Protein AF-A0A3P7JQD2-F1 (afdb_monomer_lite)

Foldseek 3Di:
DPPVVLVVVVVCPVPPVPPPPPPPVVVVVVVLVDFHPDLQGLLCSQQVDPDNDPDPLVVLVVCVVPDDPVVCVVCVVVNVVSVVVSVVSVVVSCVRVVVVCCVVPVDVVVVVVVVVVVVDDDDDDPCVVVVVVVVVVVVQVVLLVLQLVLLVLVVVCCVVQDQDPVRQTLDPLCRPPQQDDDDPDPGGPNSCVQFPHSVCNPDDSVPDGSNGGDCVDLCSVSSVVVVPPVPPPDDDDPVRSVVVSVVVVVCCVVPNDFDFDDDWDDDPQWTWTWGDDPDPDPDDTDIFTFPPPDRDDDDGDRPPDDDDDDDD

Structure (mmCIF, N/CA/C/O backbone):
data_AF-A0A3P7JQD2-F1
#
_entry.id   AF-A0A3P7JQD2-F1
#
loop_
_atom_site.group_PDB
_atom_site.id
_atom_site.type_symbol
_atom_site.label_atom_id
_atom_site.label_alt_id
_atom_site.label_comp_id
_atom_site.label_asym_id
_atom_site.label_entity_id
_atom_site.label_seq_id
_atom_site.pdbx_PDB_ins_code
_atom_site.Cartn_x
_atom_site.Cartn_y
_atom_site.Cartn_z
_atom_site.occupancy
_atom_site.B_iso_or_equiv
_atom_site.auth_seq_id
_atom_site.auth_comp_id
_atom_site.auth_asym_id
_atom_site.auth_atom_id
_atom_site.pdbx_PDB_model_num
ATOM 1 N N . MET A 1 1 ? -20.243 -4.225 6.732 1.00 68.94 1 MET A N 1
ATOM 2 C CA . MET A 1 1 ? -20.611 -4.213 5.299 1.00 68.94 1 MET A CA 1
ATOM 3 C C . MET A 1 1 ? -19.619 -5.088 4.561 1.00 68.94 1 MET A C 1
ATOM 5 O O . MET A 1 1 ? -18.497 -5.199 5.036 1.00 68.94 1 MET A O 1
ATOM 9 N N . ALA A 1 2 ? -20.025 -5.737 3.473 1.00 74.38 2 ALA A N 1
ATOM 10 C CA . ALA A 1 2 ? -19.077 -6.402 2.581 1.00 74.38 2 ALA A CA 1
ATOM 11 C C . ALA A 1 2 ? -18.332 -5.362 1.727 1.00 74.38 2 ALA A C 1
ATOM 13 O O . ALA A 1 2 ? -18.875 -4.287 1.476 1.00 74.38 2 ALA A O 1
ATOM 14 N N . ASP A 1 3 ? -17.136 -5.685 1.242 1.00 73.06 3 ASP A N 1
ATOM 15 C CA . ASP A 1 3 ? -16.248 -4.721 0.569 1.00 73.06 3 ASP A CA 1
ATOM 16 C C . ASP A 1 3 ? -16.901 -4.028 -0.639 1.00 73.06 3 ASP A C 1
ATOM 18 O O . ASP A 1 3 ? -16.819 -2.809 -0.784 1.00 73.06 3 ASP A O 1
ATOM 22 N N . HIS A 1 4 ? -17.656 -4.771 -1.457 1.00 75.94 4 HIS A N 1
ATOM 23 C CA . HIS A 1 4 ? -18.400 -4.197 -2.586 1.00 75.94 4 HIS A CA 1
ATOM 24 C C . HIS A 1 4 ? -19.477 -3.193 -2.141 1.00 75.94 4 HIS A C 1
ATOM 26 O O . HIS A 1 4 ? -19.742 -2.222 -2.840 1.00 75.94 4 HIS A O 1
ATOM 32 N N . GLN A 1 5 ? -20.079 -3.400 -0.966 1.00 73.75 5 GLN A N 1
ATOM 33 C CA . GLN A 1 5 ? -21.082 -2.497 -0.404 1.00 73.75 5 GLN A CA 1
ATOM 34 C C . GLN A 1 5 ? -20.444 -1.222 0.148 1.00 73.75 5 GLN A C 1
ATOM 36 O O . GLN A 1 5 ? -21.052 -0.161 0.063 1.00 73.75 5 GLN A O 1
ATOM 41 N N . VAL A 1 6 ? -19.233 -1.318 0.709 1.00 73.56 6 VAL A N 1
ATOM 42 C CA . VAL A 1 6 ? -18.461 -0.155 1.177 1.00 73.56 6 VAL A CA 1
ATOM 43 C C . VAL A 1 6 ? -18.097 0.740 -0.007 1.00 73.56 6 VAL A C 1
ATOM 45 O O . VAL A 1 6 ? -18.347 1.938 0.048 1.00 73.56 6 VAL A O 1
ATOM 48 N N . ALA A 1 7 ? -17.624 0.157 -1.114 1.00 71.44 7 ALA A N 1
ATOM 49 C CA . ALA A 1 7 ? -17.289 0.909 -2.323 1.00 71.44 7 ALA A CA 1
ATOM 50 C C . ALA A 1 7 ? -18.489 1.692 -2.890 1.00 71.44 7 ALA A C 1
ATOM 52 O O . ALA A 1 7 ? -18.349 2.856 -3.261 1.00 71.44 7 ALA A O 1
ATOM 53 N N . THR A 1 8 ? -19.685 1.092 -2.915 1.00 69.38 8 THR A N 1
ATOM 54 C CA . THR A 1 8 ? -20.919 1.794 -3.319 1.00 69.38 8 THR A CA 1
ATOM 55 C C . THR A 1 8 ? -21.296 2.902 -2.334 1.00 69.38 8 THR A C 1
ATOM 57 O O . THR A 1 8 ? -21.7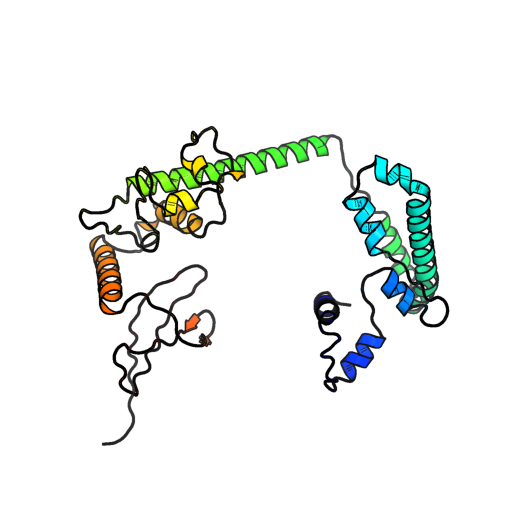38 3.968 -2.737 1.00 69.38 8 THR A O 1
ATOM 60 N N . TYR A 1 9 ? -21.103 2.667 -1.039 1.00 69.88 9 TYR A N 1
ATOM 61 C CA . TYR A 1 9 ? -21.467 3.613 0.014 1.00 69.88 9 TYR A CA 1
ATOM 62 C C . TYR A 1 9 ? -20.551 4.845 0.090 1.00 69.88 9 TYR A C 1
ATOM 64 O O . TYR A 1 9 ? -20.975 5.917 0.517 1.00 69.88 9 TYR A O 1
ATOM 72 N N . GLU A 1 10 ? -19.280 4.696 -0.285 1.00 68.75 10 GLU A N 1
ATOM 73 C CA . GLU A 1 10 ? -18.277 5.765 -0.223 1.00 68.75 10 GLU A CA 1
ATOM 74 C C . GLU A 1 10 ? -18.197 6.611 -1.504 1.00 68.75 10 GLU A C 1
ATOM 76 O O . GLU A 1 10 ? -17.776 7.765 -1.437 1.00 68.75 10 GLU A O 1
ATOM 81 N N . THR A 1 11 ? -18.618 6.078 -2.655 1.00 63.50 11 THR A N 1
ATOM 82 C CA . THR A 1 11 ? -18.564 6.777 -3.956 1.00 63.50 11 THR A CA 1
ATOM 83 C C . THR A 1 11 ? -19.691 7.793 -4.171 1.00 63.50 11 THR A C 1
ATOM 85 O O . THR A 1 11 ? -19.488 8.765 -4.891 1.00 63.50 11 THR A O 1
ATOM 88 N N . ASP A 1 12 ? -20.840 7.629 -3.511 1.00 53.25 12 ASP A N 1
ATOM 89 C CA . ASP A 1 12 ? -22.054 8.439 -3.738 1.00 53.25 12 ASP A CA 1
ATOM 90 C C . ASP A 1 12 ? -22.055 9.826 -3.040 1.00 53.25 12 ASP A C 1
ATOM 92 O O . ASP A 1 12 ? -23.010 10.590 -3.170 1.00 53.25 12 ASP A O 1
ATOM 96 N N . ASP A 1 13 ? -20.998 10.205 -2.309 1.00 52.09 13 ASP A N 1
ATOM 97 C CA . ASP A 1 13 ? -21.008 11.414 -1.462 1.00 52.09 13 ASP A CA 1
ATOM 98 C C . ASP A 1 13 ? -20.486 12.698 -2.131 1.00 52.09 13 ASP A C 1
ATOM 100 O O . ASP A 1 13 ? -20.705 13.794 -1.610 1.00 52.09 13 ASP A O 1
ATOM 104 N N . SER A 1 14 ? -19.820 12.609 -3.290 1.00 45.34 14 SER A N 1
ATOM 105 C CA . SER A 1 14 ? -19.454 13.808 -4.067 1.00 45.34 14 SER A CA 1
ATOM 106 C C . SER A 1 14 ? -20.648 14.435 -4.794 1.00 45.34 14 SER A C 1
ATOM 108 O O . SER A 1 14 ? -20.540 15.560 -5.274 1.00 45.34 14 SER A O 1
ATOM 110 N N . ASP A 1 15 ? -21.782 13.731 -4.842 1.00 42.09 15 ASP A N 1
ATOM 111 C CA . ASP A 1 15 ? -22.974 14.090 -5.615 1.00 42.09 15 ASP A CA 1
ATOM 112 C C . ASP A 1 15 ? -24.193 14.377 -4.719 1.00 42.09 15 ASP A C 1
ATOM 114 O O . ASP A 1 15 ? -25.346 14.156 -5.091 1.00 42.09 15 ASP A O 1
ATOM 118 N N . TYR A 1 16 ? -23.964 14.948 -3.527 1.00 45.78 16 TYR A N 1
ATOM 119 C CA . TYR A 1 16 ? -25.034 15.347 -2.594 1.00 45.78 16 TYR A CA 1
ATOM 120 C C . TYR A 1 16 ? -26.087 16.284 -3.237 1.00 45.78 16 TYR A C 1
ATOM 122 O O . TYR A 1 16 ? -27.224 16.360 -2.774 1.00 45.78 16 TYR A O 1
ATOM 130 N N . ASN A 1 17 ? -25.741 16.960 -4.342 1.00 43.12 17 ASN A N 1
ATOM 131 C CA . ASN A 1 17 ? -26.641 17.827 -5.110 1.00 43.12 17 ASN A CA 1
ATOM 132 C C . ASN A 1 17 ? -27.510 17.098 -6.157 1.00 43.12 17 ASN A C 1
ATOM 134 O O . ASN A 1 17 ? -28.398 17.723 -6.733 1.00 43.12 17 ASN A O 1
ATOM 138 N N . LEU A 1 18 ? -27.310 15.796 -6.385 1.00 44.69 18 LEU A N 1
ATOM 139 C CA . LEU A 1 18 ? -28.075 14.982 -7.338 1.00 44.69 18 LEU A CA 1
ATOM 140 C C . LEU A 1 18 ? -28.735 13.764 -6.677 1.00 44.69 18 LEU A C 1
ATOM 142 O O . LEU A 1 18 ? -29.008 12.764 -7.341 1.00 44.69 18 LEU A O 1
ATOM 146 N N . ARG A 1 19 ? -29.098 13.850 -5.387 1.00 49.78 19 ARG A N 1
ATOM 147 C CA . ARG A 1 19 ? -30.034 12.887 -4.776 1.00 49.78 19 ARG A CA 1
ATOM 148 C C . ARG A 1 19 ? -31.458 13.168 -5.273 1.00 49.78 19 ARG A C 1
ATOM 150 O O . ARG A 1 19 ? -32.373 13.460 -4.503 1.00 49.78 19 ARG A O 1
ATOM 157 N N . GLU A 1 20 ? -31.656 13.083 -6.588 1.00 47.41 20 GLU A N 1
ATOM 158 C CA . GLU A 1 20 ? -32.962 12.794 -7.152 1.00 47.41 20 GLU A CA 1
ATOM 159 C C . GLU A 1 20 ? -33.359 11.463 -6.519 1.00 47.41 20 GLU A C 1
ATOM 161 O O . GLU A 1 20 ? -32.690 10.450 -6.723 1.00 47.41 20 GLU A O 1
ATOM 166 N N . LYS A 1 21 ? -34.352 11.514 -5.624 1.00 47.53 21 LYS A N 1
ATOM 167 C CA . LYS A 1 21 ? -34.904 10.386 -4.870 1.00 47.53 21 LYS A CA 1
ATOM 168 C C . LYS A 1 21 ? -35.353 9.287 -5.837 1.00 47.53 21 LYS A C 1
ATOM 170 O O . LYS A 1 21 ? -36.547 9.112 -6.076 1.00 47.53 21 LYS A O 1
ATOM 175 N N . ARG A 1 22 ? -34.415 8.521 -6.396 1.00 47.91 22 ARG A N 1
ATOM 176 C CA . ARG A 1 22 ? -34.714 7.237 -7.009 1.00 47.91 22 ARG A CA 1
ATOM 177 C C . ARG A 1 22 ? -35.317 6.415 -5.893 1.00 47.91 22 ARG A C 1
ATOM 179 O O . ARG A 1 22 ? -34.736 6.282 -4.821 1.00 47.91 22 ARG A O 1
ATOM 186 N N . SER A 1 23 ? -36.535 5.952 -6.129 1.00 50.47 23 SER A N 1
ATOM 187 C CA . SER A 1 23 ? -37.423 5.316 -5.165 1.00 50.47 23 SER A CA 1
ATOM 188 C C . SER A 1 23 ? -36.941 3.928 -4.725 1.00 50.47 23 SER A C 1
ATOM 190 O O . SER A 1 23 ? -37.732 2.992 -4.619 1.00 50.47 23 SER A O 1
ATOM 192 N N . GLU A 1 24 ? -35.649 3.747 -4.482 1.00 57.69 24 GLU A N 1
ATOM 193 C CA . GLU A 1 24 ? -35.087 2.539 -3.902 1.00 57.69 24 GLU A CA 1
ATOM 194 C C . GLU A 1 24 ? -35.213 2.634 -2.381 1.00 57.69 24 GLU A C 1
ATOM 196 O O . GLU A 1 24 ? -34.230 2.752 -1.659 1.00 57.69 24 GLU A O 1
ATOM 201 N N . ARG A 1 25 ? -36.454 2.559 -1.878 1.00 63.53 25 ARG A N 1
ATOM 202 C CA . ARG A 1 25 ? -36.770 2.596 -0.433 1.00 63.53 25 ARG A CA 1
ATOM 203 C C . ARG A 1 25 ? -35.937 1.610 0.396 1.00 63.53 25 ARG A C 1
ATOM 205 O O . ARG A 1 25 ? -35.715 1.833 1.581 1.00 63.53 25 ARG A O 1
ATOM 212 N N . TRP A 1 26 ? -35.499 0.507 -0.214 1.00 71.38 26 TRP A N 1
ATOM 213 C CA . TRP A 1 26 ? -34.644 -0.483 0.437 1.00 71.38 26 TRP A CA 1
ATOM 214 C C . TRP A 1 26 ? -33.233 0.052 0.716 1.00 71.38 26 TRP A C 1
ATOM 216 O O . TRP A 1 26 ? -32.647 -0.341 1.722 1.00 71.38 26 TRP A O 1
ATOM 226 N N . ARG A 1 27 ? -32.709 0.942 -0.142 1.00 68.75 27 ARG A N 1
ATOM 227 C CA . ARG A 1 27 ? -31.388 1.557 0.000 1.00 68.75 27 ARG A CA 1
ATOM 228 C C . ARG A 1 27 ? -31.402 2.583 1.119 1.00 68.75 27 ARG A C 1
ATOM 230 O O . ARG A 1 27 ? -30.529 2.506 1.964 1.00 68.75 27 ARG A O 1
ATOM 237 N N . ASP A 1 28 ? -32.423 3.435 1.199 1.00 70.94 28 ASP A N 1
ATOM 238 C CA . ASP A 1 28 ? -32.579 4.377 2.320 1.00 70.94 28 ASP A CA 1
ATOM 239 C C . ASP A 1 28 ? -32.703 3.627 3.663 1.00 70.94 28 ASP A C 1
ATOM 241 O O . ASP A 1 28 ? -31.994 3.920 4.619 1.00 70.94 28 ASP A O 1
ATOM 245 N N . ALA A 1 29 ? -33.508 2.557 3.713 1.00 75.88 29 ALA A N 1
ATOM 246 C CA . ALA A 1 29 ? -33.625 1.714 4.907 1.00 75.88 29 ALA A CA 1
ATOM 247 C C . ALA A 1 29 ? -32.348 0.911 5.230 1.00 75.88 29 ALA A C 1
ATOM 249 O O . ALA A 1 29 ? -32.177 0.404 6.343 1.00 75.88 29 ALA A O 1
ATOM 250 N N . TRP A 1 30 ? -31.480 0.681 4.247 1.00 77.81 30 TRP A N 1
ATOM 251 C CA . TRP A 1 30 ? -30.187 0.037 4.446 1.00 77.81 30 TRP A CA 1
ATOM 252 C C . TRP A 1 30 ? -29.135 1.044 4.915 1.00 77.81 30 TRP A C 1
ATOM 254 O O . TRP A 1 30 ? -28.467 0.756 5.903 1.00 77.81 30 TRP A O 1
ATOM 264 N N . ASP A 1 31 ? -29.074 2.218 4.285 1.00 73.88 31 ASP A N 1
ATOM 265 C CA . ASP A 1 31 ? -28.259 3.385 4.644 1.00 73.88 31 ASP A CA 1
ATOM 266 C C . ASP A 1 31 ? -28.491 3.779 6.111 1.00 73.88 31 ASP A C 1
ATOM 268 O O . ASP A 1 31 ? -27.548 3.888 6.890 1.00 73.88 31 ASP A O 1
ATOM 272 N N . ASP A 1 32 ? -29.753 3.795 6.551 1.00 76.88 32 ASP A N 1
ATOM 273 C CA . ASP A 1 32 ? -30.113 4.056 7.947 1.00 76.88 32 ASP A CA 1
ATOM 274 C C . ASP A 1 32 ? -29.494 3.073 8.956 1.00 76.88 32 ASP A C 1
ATOM 276 O O . ASP A 1 32 ? -29.277 3.444 10.114 1.00 76.88 32 ASP A O 1
ATOM 280 N N . ARG A 1 33 ? -29.209 1.830 8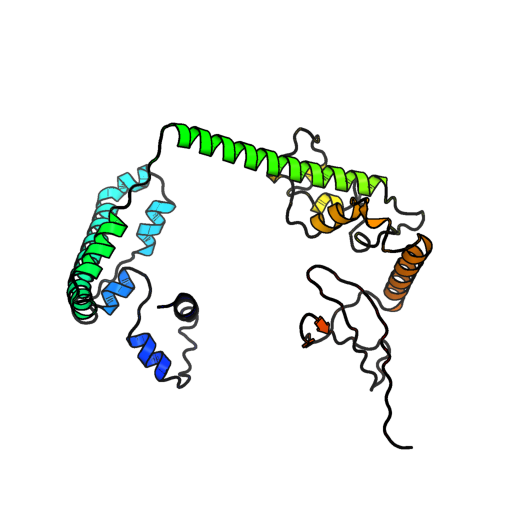.540 1.00 78.88 33 ARG A N 1
ATOM 281 C CA . ARG A 1 33 ? -28.690 0.737 9.387 1.00 78.88 33 ARG A CA 1
ATOM 282 C C . ARG A 1 33 ? -27.178 0.562 9.310 1.00 78.88 33 ARG A C 1
ATOM 284 O O . ARG A 1 33 ? -26.633 -0.267 10.037 1.00 78.88 33 ARG A O 1
ATOM 291 N N . VAL A 1 34 ? -26.507 1.285 8.423 1.00 81.06 34 VAL A N 1
ATOM 292 C CA . VAL A 1 34 ? -25.061 1.183 8.231 1.00 81.06 34 VAL A CA 1
ATOM 293 C C . VAL A 1 34 ? -24.380 2.520 8.515 1.00 81.06 34 VAL A C 1
ATOM 295 O O . VAL A 1 34 ? -25.018 3.545 8.749 1.00 81.06 34 VAL A O 1
ATOM 298 N N . CYS A 1 35 ? -23.054 2.494 8.589 1.00 81.19 35 CYS A N 1
ATOM 299 C CA . CYS A 1 35 ? -22.233 3.688 8.728 1.00 81.19 35 CYS A CA 1
ATOM 300 C C . CYS A 1 35 ? -20.873 3.462 8.065 1.00 81.19 35 CYS A C 1
ATOM 302 O O . CYS A 1 35 ? -20.479 2.321 7.802 1.00 81.19 35 CYS A O 1
ATOM 304 N N . ARG A 1 36 ? -20.150 4.555 7.803 1.00 78.19 36 ARG A N 1
ATOM 305 C CA . ARG A 1 36 ? -18.779 4.495 7.275 1.00 78.19 36 ARG A CA 1
ATOM 306 C C . ARG A 1 36 ? -17.816 3.916 8.296 1.00 78.19 36 ARG A C 1
ATOM 308 O O . ARG A 1 36 ? -18.010 4.066 9.500 1.00 78.19 36 ARG A O 1
ATOM 315 N N . ASN A 1 37 ? -16.707 3.377 7.799 1.00 81.38 37 ASN A N 1
ATOM 316 C CA . ASN A 1 37 ? -15.591 2.928 8.624 1.00 81.38 37 ASN A CA 1
ATOM 317 C C . ASN A 1 37 ? -14.708 4.104 9.089 1.00 81.38 37 ASN A C 1
ATOM 319 O O . ASN A 1 37 ? -13.498 4.121 8.879 1.00 81.38 37 ASN A O 1
ATOM 323 N N . SER A 1 38 ? -15.316 5.134 9.680 1.00 83.50 38 SER A N 1
ATOM 324 C CA . SER A 1 38 ? -14.589 6.222 10.331 1.00 83.50 38 SER A CA 1
ATOM 325 C C . SER A 1 38 ? -15.040 6.344 11.776 1.00 83.50 38 SER A C 1
ATOM 327 O O . SER A 1 38 ? -16.222 6.188 12.082 1.00 83.50 38 SER A O 1
ATOM 329 N N . LEU A 1 39 ? -14.100 6.644 12.674 1.00 84.50 39 LEU A N 1
ATOM 330 C CA . LEU A 1 39 ? -14.376 6.721 14.109 1.00 84.50 39 LEU A CA 1
ATOM 331 C C . LEU A 1 39 ? -15.548 7.667 14.414 1.00 84.50 39 LEU A C 1
ATOM 333 O O . LEU A 1 39 ? -16.446 7.332 15.184 1.00 84.50 39 LEU A O 1
ATOM 337 N N . LEU A 1 40 ? -15.562 8.821 13.744 1.00 83.12 40 LEU A N 1
ATOM 338 C CA . LEU A 1 40 ? -16.612 9.820 13.885 1.00 83.12 40 LEU A CA 1
ATOM 339 C C . LEU A 1 40 ? -17.964 9.322 13.359 1.00 83.12 40 LEU A C 1
ATOM 341 O O . LEU A 1 40 ? -18.969 9.500 14.039 1.00 83.12 40 LEU A O 1
ATOM 345 N N . ALA A 1 41 ? -18.001 8.685 12.183 1.00 83.06 41 ALA A N 1
ATOM 346 C CA . ALA A 1 41 ? -19.251 8.186 11.610 1.00 83.06 41 ALA A CA 1
ATOM 347 C C . ALA A 1 41 ? -19.854 7.058 12.457 1.00 83.06 41 ALA A C 1
ATOM 349 O O . ALA A 1 41 ? -21.063 7.043 12.677 1.00 83.06 41 ALA A O 1
ATOM 350 N N . VAL A 1 42 ? -19.020 6.150 12.975 1.00 87.12 42 VAL A N 1
ATOM 351 C CA . VAL A 1 42 ? -19.462 5.070 13.870 1.00 87.12 42 VAL A CA 1
ATOM 352 C C . VAL A 1 42 ? -19.995 5.643 15.181 1.00 87.12 42 VAL A C 1
ATOM 354 O O . VAL A 1 42 ? -21.070 5.247 15.632 1.00 87.12 42 VAL A O 1
ATOM 357 N N . HIS A 1 43 ? -19.281 6.602 15.782 1.00 86.56 43 HIS A N 1
ATOM 358 C CA . HIS A 1 43 ? -19.737 7.267 17.003 1.00 86.56 43 HIS A CA 1
ATOM 359 C C . HIS A 1 43 ? -21.081 7.965 16.792 1.00 86.56 43 HIS A C 1
ATOM 361 O O . HIS A 1 43 ? -22.032 7.672 17.511 1.00 86.56 43 HIS A O 1
ATOM 367 N N . GLN A 1 44 ? -21.195 8.801 15.758 1.00 85.06 44 GLN A N 1
ATOM 368 C CA . GLN A 1 44 ? -22.429 9.517 15.432 1.00 85.06 44 GLN A CA 1
ATOM 369 C C . GLN A 1 44 ? -23.588 8.565 15.127 1.00 85.06 44 GLN A C 1
ATOM 371 O O . GLN A 1 44 ? -24.721 8.846 15.508 1.00 85.06 44 GLN A O 1
ATOM 376 N N . HIS A 1 45 ? -23.322 7.429 14.476 1.00 85.81 45 HIS A N 1
ATOM 377 C CA . HIS A 1 45 ? -24.344 6.425 14.197 1.00 85.81 45 HIS A CA 1
ATOM 378 C C . HIS A 1 45 ? -24.869 5.758 15.479 1.00 85.81 45 HIS A C 1
ATOM 380 O O . HIS A 1 45 ? -26.073 5.541 15.590 1.00 85.81 45 HIS A O 1
ATOM 386 N N . LEU A 1 46 ? -23.998 5.463 16.451 1.00 86.44 46 LEU A N 1
ATOM 387 C CA . LEU A 1 46 ? -24.370 4.815 17.718 1.00 86.44 46 LEU A CA 1
ATOM 388 C C . LEU A 1 46 ? -24.919 5.790 18.777 1.00 86.44 46 LEU A C 1
ATOM 390 O O . LEU A 1 46 ? -25.667 5.369 19.658 1.00 86.44 46 LEU A O 1
ATOM 394 N N . TYR A 1 47 ? -24.548 7.071 18.702 1.00 83.00 47 TYR A N 1
ATOM 395 C CA . TYR A 1 47 ? -24.864 8.114 19.687 1.00 83.00 47 TYR A CA 1
ATOM 396 C C . TYR A 1 47 ? -25.718 9.261 19.117 1.00 83.00 47 TYR A C 1
ATOM 398 O O . TYR A 1 47 ? -25.624 10.388 19.611 1.00 83.00 47 TYR A O 1
ATOM 406 N N . ARG A 1 48 ? -26.566 8.987 18.107 1.00 72.81 48 ARG A N 1
ATOM 407 C CA . ARG A 1 48 ? -27.386 9.988 17.380 1.00 72.81 48 ARG A CA 1
ATOM 408 C C . ARG A 1 48 ? -28.107 11.004 18.283 1.00 72.81 48 ARG A C 1
ATOM 410 O O . ARG A 1 48 ? -28.244 12.156 17.876 1.00 72.81 48 ARG A O 1
ATOM 417 N N . ASP A 1 49 ? -28.496 10.601 19.494 1.00 66.12 49 ASP A N 1
ATOM 418 C CA . ASP A 1 49 ? -29.361 11.381 20.388 1.00 66.12 49 ASP A CA 1
ATOM 419 C C . ASP A 1 49 ? -28.642 12.062 21.572 1.00 66.12 49 ASP A C 1
ATOM 421 O O . ASP A 1 49 ? -29.226 12.933 22.213 1.00 66.12 49 ASP A O 1
ATOM 425 N N . GLU A 1 50 ? -27.389 11.704 21.882 1.00 59.88 50 GLU A N 1
ATOM 426 C CA . GLU A 1 50 ? -26.752 12.082 23.163 1.00 59.88 50 GLU A CA 1
ATOM 427 C C . GLU A 1 50 ? -25.481 12.930 23.009 1.00 59.88 50 GLU A C 1
ATOM 429 O O . GLU A 1 50 ? -25.226 13.800 23.839 1.00 59.88 50 GLU A O 1
ATOM 434 N N . TYR A 1 51 ? -24.677 12.715 21.962 1.00 58.28 51 TYR A N 1
ATOM 435 C CA . TYR A 1 51 ? -23.383 13.389 21.805 1.00 58.28 51 TYR A CA 1
ATOM 436 C C . TYR A 1 51 ? -23.066 13.651 20.328 1.00 58.28 51 TYR A C 1
ATOM 438 O O . TYR A 1 51 ? -22.518 12.801 19.627 1.00 58.28 51 TYR A O 1
ATOM 446 N N . ARG A 1 52 ? -23.357 14.867 19.848 1.00 56.97 52 ARG A N 1
ATOM 447 C CA . ARG A 1 52 ? -22.866 15.337 18.544 1.00 56.97 52 ARG A CA 1
ATOM 448 C C . ARG A 1 52 ? -21.448 15.866 18.689 1.00 56.97 52 ARG A C 1
ATOM 450 O O . ARG A 1 52 ? -21.233 17.006 19.088 1.00 56.97 52 ARG A O 1
ATOM 457 N N . ILE A 1 53 ? -20.482 15.024 18.346 1.00 65.06 53 ILE A N 1
ATOM 458 C CA . ILE A 1 53 ? -19.089 15.438 18.220 1.00 65.06 53 ILE A CA 1
ATOM 459 C C . ILE A 1 53 ? -18.903 16.073 16.837 1.00 65.06 53 ILE A C 1
ATOM 461 O O . ILE A 1 53 ? -19.142 15.432 15.812 1.00 65.06 53 ILE A O 1
ATOM 465 N N . THR A 1 54 ? -18.457 17.328 16.813 1.00 60.84 54 THR A N 1
ATOM 466 C CA . THR A 1 54 ? -18.083 18.066 15.596 1.00 60.84 54 THR A CA 1
ATOM 467 C C . THR A 1 54 ? -16.562 18.209 15.584 1.00 60.84 54 THR A C 1
ATOM 469 O O . THR A 1 54 ? -16.021 19.273 15.867 1.00 60.84 54 THR A O 1
ATOM 472 N N . LYS A 1 55 ? -15.847 17.097 15.375 1.00 63.16 55 LYS A N 1
ATOM 473 C CA . LYS A 1 55 ? -14.376 17.078 15.408 1.00 63.16 55 LYS A CA 1
ATOM 474 C C . LYS A 1 55 ? -13.809 17.432 14.033 1.00 63.16 55 LYS A C 1
ATOM 476 O O . LYS A 1 55 ? -14.163 16.792 13.045 1.00 63.16 55 LYS A O 1
ATOM 481 N N . GLU A 1 56 ? -12.849 18.353 13.971 1.00 64.06 56 GLU A N 1
ATOM 482 C CA . GLU A 1 56 ? -12.016 18.596 12.779 1.00 64.06 56 GLU A CA 1
ATOM 483 C C . GLU A 1 56 ? -10.919 17.519 12.636 1.00 64.06 56 GLU A C 1
ATOM 485 O O . GLU A 1 56 ? -9.724 17.807 12.599 1.00 64.06 56 GLU A O 1
ATOM 490 N N . ALA A 1 57 ? -11.312 16.241 12.593 1.00 66.06 57 ALA A N 1
ATOM 491 C CA . ALA A 1 57 ? -10.371 15.125 12.725 1.00 66.06 57 ALA A CA 1
ATOM 492 C C . ALA A 1 57 ? -9.324 15.045 11.602 1.00 66.06 57 ALA A C 1
ATOM 494 O O . ALA A 1 57 ? -8.171 14.707 11.854 1.00 66.06 57 ALA A O 1
ATOM 495 N N . LYS A 1 58 ? -9.694 15.424 10.374 1.00 67.81 58 LYS A N 1
ATOM 496 C CA . LYS A 1 58 ? -8.790 15.355 9.215 1.00 67.81 58 LYS A CA 1
ATOM 497 C C . LYS A 1 58 ? -7.601 16.311 9.328 1.00 67.81 58 LYS A C 1
ATOM 499 O O . LYS A 1 58 ? -6.488 15.932 8.990 1.00 67.81 58 LYS A O 1
ATOM 504 N N . LYS A 1 59 ? -7.814 17.516 9.865 1.00 77.00 59 LYS A N 1
ATOM 505 C CA . LYS A 1 59 ? -6.769 18.545 9.976 1.00 77.00 59 LYS A CA 1
ATOM 506 C C . LYS A 1 59 ? -5.626 18.098 10.889 1.00 77.00 59 LYS A C 1
ATOM 508 O O . LYS A 1 59 ? -4.463 18.234 10.528 1.00 77.00 59 LYS A O 1
ATOM 513 N N . TYR A 1 60 ? -5.957 17.528 12.048 1.00 82.00 60 TYR A N 1
ATOM 514 C CA . TYR A 1 60 ? -4.957 17.050 13.007 1.00 82.00 60 TYR A CA 1
ATOM 515 C C . TYR A 1 60 ? -4.293 15.737 12.571 1.00 82.00 60 TYR A C 1
ATOM 517 O O . TYR A 1 60 ? -3.114 15.540 12.840 1.00 82.00 60 TYR A O 1
ATOM 525 N N . GLN A 1 61 ? -5.005 14.861 11.853 1.00 81.88 61 GLN A N 1
ATOM 526 C CA . GLN A 1 61 ? -4.403 13.660 11.258 1.00 81.88 61 GLN A CA 1
ATOM 527 C C . GLN A 1 61 ? -3.374 14.014 10.182 1.00 81.88 61 GLN A C 1
ATOM 529 O O . GLN A 1 61 ? -2.265 13.487 10.195 1.00 81.88 61 GLN A O 1
ATOM 534 N N . GLU A 1 62 ? -3.716 14.936 9.279 1.00 85.81 62 GLU A N 1
ATOM 535 C CA . GLU A 1 62 ? -2.786 15.410 8.251 1.00 85.81 62 GLU A CA 1
ATOM 536 C C . GLU A 1 62 ? -1.558 16.097 8.853 1.00 85.81 62 GLU A C 1
ATOM 538 O O . GLU A 1 62 ? -0.467 15.965 8.300 1.00 85.81 62 GLU A O 1
ATOM 543 N N . PHE A 1 63 ? -1.714 16.761 10.002 1.00 89.31 63 PHE A N 1
ATOM 544 C CA . PHE A 1 63 ? -0.610 17.383 10.728 1.00 89.31 63 PHE A CA 1
ATOM 545 C C . PHE A 1 63 ? 0.478 16.362 11.097 1.00 89.31 63 PHE A C 1
ATOM 547 O O . PHE A 1 63 ? 1.649 16.597 10.832 1.00 89.31 63 PHE A O 1
ATOM 554 N N . PHE A 1 64 ? 0.110 15.189 11.626 1.00 89.38 64 PHE A N 1
ATOM 555 C CA . PHE A 1 64 ? 1.085 14.142 11.974 1.00 89.38 64 PHE A CA 1
ATOM 556 C C . PHE A 1 64 ? 1.809 13.531 10.768 1.00 89.38 64 PHE A C 1
ATOM 558 O O . PHE A 1 64 ? 2.880 12.954 10.935 1.00 89.38 64 PHE A O 1
ATOM 565 N N . VAL A 1 65 ? 1.215 13.608 9.575 1.00 90.75 65 VAL A N 1
ATOM 566 C CA . VAL A 1 65 ? 1.784 13.027 8.350 1.00 90.75 65 VAL A CA 1
ATOM 567 C C . VAL A 1 65 ? 2.684 14.024 7.622 1.00 90.75 65 VAL A C 1
ATOM 569 O O . VAL A 1 65 ? 3.689 13.624 7.042 1.00 90.75 65 VAL A O 1
ATOM 572 N N . LYS A 1 66 ? 2.299 15.305 7.605 1.00 91.44 66 LYS A N 1
ATOM 573 C CA . LYS A 1 66 ? 2.950 16.338 6.789 1.00 91.44 66 LYS A CA 1
ATOM 574 C C . LYS A 1 66 ? 3.998 17.147 7.549 1.00 91.44 66 LYS A C 1
ATOM 576 O O . LYS A 1 66 ? 4.966 17.576 6.930 1.00 91.44 66 LYS A O 1
ATOM 581 N N . GLU A 1 67 ? 3.796 17.376 8.844 1.00 92.94 67 GLU A N 1
ATOM 582 C CA . GLU A 1 67 ? 4.634 18.285 9.629 1.00 92.94 67 GLU A CA 1
ATOM 583 C C . GLU A 1 67 ? 5.830 17.579 10.273 1.00 92.94 67 GLU A C 1
ATOM 585 O O . GLU A 1 67 ? 5.858 16.360 10.459 1.00 92.94 67 GLU A O 1
ATOM 590 N N . ASP A 1 68 ? 6.841 18.366 10.637 1.00 92.94 68 ASP A N 1
ATOM 591 C CA . ASP A 1 68 ? 8.055 17.864 11.265 1.00 92.94 68 ASP A CA 1
ATOM 592 C C . ASP A 1 68 ? 7.887 17.634 12.781 1.00 92.94 68 ASP A C 1
ATOM 594 O O . ASP A 1 68 ? 6.976 18.139 13.445 1.00 92.94 68 ASP A O 1
ATOM 598 N N . LEU A 1 69 ? 8.824 16.884 13.369 1.00 92.88 69 LEU A N 1
ATOM 599 C CA . LEU A 1 69 ? 8.804 16.569 14.800 1.00 92.88 69 LEU A CA 1
ATOM 600 C C . LEU A 1 69 ? 8.863 17.813 15.703 1.00 92.88 69 LEU A C 1
ATOM 602 O O . LEU A 1 69 ? 8.350 17.751 16.821 1.00 92.88 69 LEU A O 1
ATOM 606 N N . ASN A 1 70 ? 9.482 18.920 15.278 1.00 94.81 70 ASN A N 1
ATOM 607 C CA . ASN A 1 70 ? 9.518 20.132 16.099 1.00 94.81 70 ASN A CA 1
ATOM 608 C C . ASN A 1 70 ? 8.153 20.822 16.106 1.00 94.81 70 ASN A C 1
ATOM 610 O O . ASN A 1 70 ? 7.651 21.130 17.185 1.00 94.81 70 ASN A O 1
ATOM 614 N N . SER A 1 71 ? 7.496 20.934 14.949 1.00 92.44 71 SER A N 1
ATOM 615 C CA . SER A 1 71 ? 6.128 21.462 14.845 1.00 92.44 71 SER A CA 1
ATOM 616 C C . SER A 1 71 ? 5.117 20.642 15.663 1.00 92.44 71 SER A C 1
ATOM 618 O O . SER A 1 71 ? 4.212 21.202 16.291 1.00 92.44 71 SER A O 1
ATOM 620 N N . VAL A 1 72 ? 5.294 19.315 15.742 1.00 93.06 72 VAL A N 1
ATOM 621 C CA . VAL A 1 72 ? 4.507 18.432 16.631 1.00 93.06 72 VAL A CA 1
ATOM 622 C C . VAL A 1 72 ? 4.759 18.733 18.111 1.00 93.06 72 VAL A C 1
ATOM 624 O O . VAL A 1 72 ? 3.815 18.740 18.901 1.00 93.06 72 VAL A O 1
ATOM 627 N N . ARG A 1 73 ? 6.008 19.005 18.508 1.00 93.69 73 ARG A N 1
ATOM 628 C CA . ARG A 1 73 ? 6.349 19.360 19.899 1.00 93.69 73 ARG A CA 1
ATOM 629 C C . ARG A 1 73 ? 5.768 20.710 20.307 1.00 93.69 73 ARG A C 1
ATOM 631 O O . ARG A 1 73 ? 5.268 20.831 21.421 1.00 93.69 73 ARG A O 1
ATOM 638 N N . GLU A 1 74 ? 5.792 21.695 19.417 1.00 95.50 74 GLU A N 1
ATOM 639 C CA . GLU A 1 74 ? 5.212 23.019 19.672 1.00 95.50 74 GLU A CA 1
ATOM 640 C C . GLU A 1 74 ? 3.693 22.949 19.882 1.00 95.50 74 GLU A C 1
ATOM 642 O O . GLU A 1 74 ? 3.147 23.628 20.751 1.00 95.50 74 GLU A O 1
ATOM 647 N N . ASN A 1 75 ? 3.012 22.059 19.154 1.00 92.56 75 ASN A N 1
ATOM 648 C CA . ASN A 1 75 ? 1.562 21.864 19.237 1.00 92.56 75 ASN A CA 1
ATOM 649 C C . ASN A 1 75 ? 1.146 20.676 20.124 1.00 92.56 75 ASN A C 1
ATOM 651 O O . ASN A 1 75 ? -0.001 20.222 20.066 1.00 92.56 75 ASN A O 1
ATOM 655 N N . PHE A 1 76 ? 2.054 20.177 20.970 1.00 92.69 76 PHE A N 1
ATOM 656 C CA . PHE A 1 76 ? 1.889 18.919 21.702 1.00 92.69 76 PHE A CA 1
ATOM 657 C C . PHE A 1 76 ? 0.579 18.839 22.492 1.00 92.69 76 PHE A C 1
ATOM 659 O O . PHE A 1 76 ? -0.140 17.849 22.391 1.00 92.69 76 PHE A O 1
ATOM 666 N N . GLN A 1 77 ? 0.228 19.886 23.245 1.00 94.62 77 GLN A N 1
ATOM 667 C CA . GLN A 1 77 ? -0.954 19.853 24.111 1.00 94.62 77 GLN A CA 1
ATOM 668 C C . GLN A 1 77 ? -2.255 19.671 23.317 1.00 94.62 77 GLN A C 1
ATOM 670 O O . GLN A 1 77 ? -3.134 18.914 23.729 1.00 94.62 77 GLN A O 1
ATOM 675 N N . VAL A 1 78 ? -2.371 20.343 22.169 1.00 91.12 78 VAL A N 1
ATOM 676 C CA . VAL A 1 78 ? -3.550 20.252 21.298 1.00 91.12 78 VAL A CA 1
ATOM 677 C C . VAL A 1 78 ? -3.625 18.864 20.663 1.00 91.12 78 VAL A C 1
ATOM 679 O O . VAL A 1 78 ? -4.683 18.239 20.671 1.00 91.12 78 VAL A O 1
ATOM 682 N N . LEU A 1 79 ? -2.494 18.355 20.172 1.00 91.69 79 LEU A N 1
ATOM 683 C CA . LEU A 1 79 ? -2.406 17.053 19.511 1.00 91.69 79 LEU A CA 1
ATOM 684 C C . LEU A 1 79 ? -2.655 15.879 20.471 1.00 91.69 79 LEU A C 1
ATOM 686 O O . LEU A 1 79 ? -3.360 14.934 20.126 1.00 91.69 79 LEU A O 1
ATOM 690 N N . VAL A 1 80 ? -2.135 15.939 21.697 1.00 91.81 80 VAL A N 1
ATOM 691 C CA . VAL A 1 80 ? -2.362 14.892 22.703 1.00 91.81 80 VAL A CA 1
ATOM 692 C C . VAL A 1 80 ? -3.800 14.900 23.202 1.00 91.81 80 VAL A C 1
ATOM 694 O O . VAL A 1 80 ? -4.385 13.827 23.333 1.00 91.81 80 VAL A O 1
ATOM 697 N N . ASN A 1 81 ? -4.398 16.076 23.418 1.00 91.06 81 ASN A N 1
ATOM 698 C CA . ASN A 1 81 ? -5.823 16.167 23.744 1.00 91.06 81 ASN A CA 1
ATOM 699 C C . ASN A 1 81 ? -6.678 15.581 22.610 1.00 91.06 81 ASN A C 1
ATOM 701 O O . ASN A 1 81 ? -7.571 14.780 22.869 1.00 91.06 81 ASN A O 1
ATOM 705 N N . TYR A 1 82 ? -6.335 15.879 21.353 1.00 89.19 82 TYR A N 1
ATOM 706 C CA . TYR A 1 82 ? -6.974 15.269 20.188 1.00 89.19 82 TYR A CA 1
ATOM 707 C C . TYR A 1 82 ? -6.899 13.727 20.223 1.00 89.19 82 TYR A C 1
ATOM 709 O O . TYR A 1 82 ? -7.915 13.062 19.998 1.00 89.19 82 TYR A O 1
ATOM 717 N N . CYS A 1 83 ? -5.736 13.149 20.539 1.00 90.44 83 CYS A N 1
ATOM 718 C CA . CYS A 1 83 ? -5.567 11.697 20.667 1.00 90.44 83 CYS A CA 1
ATOM 719 C C . CYS A 1 83 ? -6.330 11.117 21.872 1.00 90.44 83 CYS A C 1
ATOM 721 O O . CYS A 1 83 ? -6.886 10.021 21.792 1.00 90.44 83 CYS A O 1
ATOM 723 N N . ALA A 1 84 ? -6.371 11.839 22.993 1.00 91.38 84 ALA A N 1
ATOM 724 C CA . ALA A 1 84 ? -7.132 11.445 24.175 1.00 91.38 84 ALA A CA 1
ATOM 725 C C . ALA A 1 84 ? -8.638 11.402 23.877 1.00 91.38 84 ALA A C 1
ATOM 727 O O . ALA A 1 84 ? -9.307 10.438 24.257 1.00 91.38 84 ALA A O 1
ATOM 728 N N . ASP A 1 85 ? -9.147 12.379 23.125 1.00 88.56 85 ASP A N 1
ATOM 729 C CA . ASP A 1 85 ? -10.535 12.405 22.668 1.00 88.56 85 ASP A CA 1
ATOM 730 C C . ASP A 1 85 ? -10.856 11.208 21.761 1.00 88.56 85 ASP A C 1
ATOM 732 O O . ASP A 1 85 ? -11.908 10.593 21.920 1.00 88.56 85 ASP A O 1
ATOM 736 N N . ASP A 1 86 ? -9.952 10.817 20.851 1.00 88.75 86 ASP A N 1
ATOM 737 C CA . ASP A 1 86 ? -10.154 9.620 20.014 1.00 88.75 86 ASP A CA 1
ATOM 738 C C . ASP A 1 86 ? -10.245 8.345 20.867 1.00 88.75 86 ASP A C 1
ATOM 740 O O . ASP A 1 86 ? -11.136 7.520 20.657 1.00 88.75 86 ASP A O 1
ATOM 744 N N . ASN A 1 87 ? -9.403 8.209 21.895 1.00 92.06 87 ASN A N 1
ATOM 745 C CA . ASN A 1 87 ? -9.483 7.085 22.832 1.00 92.06 87 ASN A CA 1
ATOM 746 C C . ASN A 1 87 ? -10.789 7.083 23.640 1.00 92.06 87 ASN A C 1
ATOM 748 O O . ASN A 1 87 ? -11.384 6.022 23.863 1.00 92.06 87 ASN A O 1
ATOM 752 N N . LEU A 1 88 ? -11.263 8.259 24.061 1.00 90.38 88 LEU A N 1
ATOM 753 C CA . LEU A 1 88 ? -12.541 8.393 24.753 1.00 90.38 88 LEU A CA 1
ATOM 754 C C . LEU A 1 88 ? -13.704 7.961 23.848 1.00 90.38 88 LEU A C 1
ATOM 756 O O . LEU A 1 88 ? -14.559 7.185 24.283 1.00 90.38 88 LEU A O 1
ATOM 760 N N . ILE A 1 89 ? -13.705 8.404 22.589 1.00 89.06 89 ILE A N 1
ATOM 761 C CA . ILE A 1 89 ? -14.702 8.026 21.580 1.00 89.06 89 ILE A CA 1
ATOM 762 C C . ILE A 1 89 ? -14.674 6.513 21.331 1.00 89.06 89 ILE A C 1
ATOM 764 O O . ILE A 1 89 ? -15.725 5.871 21.368 1.00 89.06 89 ILE A O 1
ATOM 768 N N . CYS A 1 90 ? -13.491 5.915 21.156 1.00 92.31 90 CYS A N 1
ATOM 769 C CA . CYS A 1 90 ? -13.328 4.464 21.028 1.00 92.31 90 CYS A CA 1
ATOM 770 C C . CYS A 1 90 ? -13.920 3.712 22.230 1.00 92.31 90 CYS A C 1
ATOM 772 O O . CYS A 1 90 ? -14.652 2.736 22.056 1.00 92.31 90 CYS A O 1
ATOM 774 N N . SER A 1 91 ? -13.653 4.180 23.455 1.00 93.44 91 SER A N 1
ATOM 775 C CA . SER A 1 91 ? -14.201 3.581 24.678 1.00 93.44 91 SER A CA 1
ATOM 776 C C . SER A 1 91 ? -15.728 3.669 24.729 1.00 93.44 91 SER A C 1
ATOM 778 O O . SER A 1 91 ? -16.396 2.701 25.094 1.00 93.44 91 SER A O 1
ATOM 780 N N . GLN A 1 92 ? -16.299 4.810 24.337 1.00 91.31 92 GLN A N 1
ATOM 781 C CA . GLN A 1 92 ? -17.746 5.003 24.245 1.00 91.31 92 GLN A CA 1
ATOM 782 C C . GLN A 1 92 ? -18.372 4.042 23.223 1.00 91.31 92 GLN A C 1
ATOM 784 O O . GLN A 1 92 ? -19.272 3.277 23.568 1.00 91.31 92 GLN A O 1
ATOM 789 N N . ILE A 1 93 ? -17.836 3.994 22.000 1.00 91.88 93 ILE A N 1
ATOM 790 C CA . ILE A 1 93 ? -18.273 3.049 20.961 1.00 91.88 93 ILE A CA 1
ATOM 791 C C . ILE A 1 93 ? -18.244 1.615 21.497 1.00 91.88 93 ILE A C 1
ATOM 793 O O . ILE A 1 93 ? -19.243 0.901 21.400 1.00 91.88 93 ILE A O 1
ATOM 797 N N . PHE A 1 94 ? -17.140 1.206 22.128 1.00 93.44 94 PHE A N 1
ATOM 798 C CA . PHE A 1 94 ? -17.009 -0.132 22.696 1.00 93.44 94 PHE A CA 1
ATOM 799 C C . PHE A 1 94 ? -18.084 -0.423 23.753 1.00 93.44 94 PHE A C 1
ATOM 801 O O . PHE A 1 94 ? -18.690 -1.492 23.724 1.00 93.44 94 PHE A O 1
ATOM 808 N N . LYS A 1 95 ? -18.395 0.532 24.641 1.00 93.50 95 LYS A N 1
ATOM 809 C CA . LYS A 1 95 ? -19.452 0.374 25.658 1.00 93.50 95 LYS A CA 1
ATOM 810 C C . LYS A 1 95 ? -20.834 0.108 25.053 1.00 93.50 95 LYS A C 1
ATOM 812 O O . LYS A 1 95 ? -21.600 -0.643 25.651 1.00 93.50 95 LYS A O 1
ATOM 817 N N . LYS A 1 96 ? -21.165 0.697 23.897 1.00 91.31 96 LYS A N 1
ATOM 818 C CA . LYS A 1 96 ? -22.436 0.437 23.189 1.00 91.31 96 LYS A CA 1
ATOM 819 C C . LYS A 1 96 ? -22.395 -0.853 22.368 1.00 91.31 96 LYS A C 1
ATOM 821 O O . LYS A 1 96 ? -23.385 -1.576 22.338 1.00 91.31 96 LYS A O 1
ATOM 826 N N . LEU A 1 97 ? -21.265 -1.160 21.730 1.00 92.50 97 LEU A N 1
ATOM 827 C CA . LEU A 1 97 ? -21.121 -2.360 20.898 1.00 92.50 97 LEU A CA 1
ATOM 828 C C . LEU A 1 97 ? -21.007 -3.649 21.714 1.00 92.50 97 LEU A C 1
ATOM 830 O O . LEU A 1 97 ? -21.431 -4.703 21.249 1.00 92.50 97 LEU A O 1
ATOM 834 N N . TRP A 1 98 ? -20.446 -3.588 22.920 1.00 94.25 98 TRP A N 1
ATOM 835 C CA . TRP A 1 98 ? -20.205 -4.773 23.735 1.00 94.25 98 TRP A CA 1
ATOM 836 C C . TRP A 1 98 ? -21.490 -5.542 24.110 1.00 94.25 98 TRP A C 1
ATOM 838 O O . TRP A 1 98 ? -21.531 -6.754 23.882 1.00 94.25 98 TRP A O 1
ATOM 848 N N . PRO A 1 99 ? -22.572 -4.896 24.593 1.00 95.19 99 PRO A N 1
ATOM 849 C CA . PRO A 1 99 ? -23.850 -5.575 24.816 1.00 95.19 99 PRO A CA 1
ATOM 850 C C . PRO A 1 99 ? -24.445 -6.194 23.544 1.00 95.19 99 PRO A C 1
ATOM 852 O O . PRO A 1 99 ? -24.945 -7.318 23.586 1.00 95.19 99 PRO A O 1
ATOM 855 N N . GLU A 1 100 ? -24.363 -5.500 22.402 1.00 92.88 100 GLU A N 1
ATOM 856 C CA . GLU A 1 100 ? -24.845 -6.018 21.112 1.00 92.88 100 GLU A CA 1
ATOM 857 C C . GLU A 1 100 ? -24.046 -7.247 20.665 1.00 92.88 100 GLU A C 1
ATOM 859 O O . GLU A 1 100 ? -24.618 -8.239 20.208 1.00 92.88 100 GLU A O 1
ATOM 864 N N . PHE A 1 101 ? -22.728 -7.227 20.871 1.00 93.94 101 PHE A N 1
ATOM 865 C CA . PHE A 1 101 ? -21.862 -8.373 20.629 1.00 93.94 101 PHE A CA 1
ATOM 866 C C . PHE A 1 101 ? -22.266 -9.573 21.496 1.00 93.94 101 PHE A C 1
ATOM 868 O O . PHE A 1 101 ? -22.468 -10.661 20.959 1.00 93.94 101 PHE A O 1
ATOM 875 N N . GLN A 1 102 ? -22.457 -9.382 22.806 1.00 94.94 102 GLN A N 1
ATOM 876 C CA . GLN A 1 102 ? -22.873 -10.459 23.715 1.00 94.94 102 GLN A CA 1
ATOM 877 C C . GLN A 1 102 ? -24.263 -11.013 23.374 1.00 94.94 102 GLN A C 1
ATOM 879 O O . GLN A 1 102 ? -24.486 -12.220 23.449 1.00 94.94 102 GLN A O 1
ATOM 884 N N . LYS A 1 103 ? -25.196 -10.152 22.954 1.00 96.06 103 LYS A N 1
ATOM 885 C CA . LYS A 1 103 ? -26.537 -10.556 22.511 1.00 96.06 103 LYS A CA 1
ATOM 886 C C . LYS A 1 103 ? -26.492 -11.365 21.215 1.00 96.06 103 LYS A C 1
ATOM 888 O O . LYS A 1 103 ? -27.230 -12.338 21.069 1.00 96.06 103 LYS A O 1
ATOM 893 N N . ARG A 1 104 ? -25.646 -10.962 20.262 1.00 95.38 104 ARG A N 1
ATOM 894 C CA . ARG A 1 104 ? -25.494 -11.643 18.970 1.00 95.38 104 ARG A CA 1
ATOM 895 C C . ARG A 1 104 ? -24.724 -12.957 19.095 1.00 95.38 104 ARG A C 1
ATOM 897 O O . ARG A 1 104 ? -25.069 -13.919 18.411 1.00 95.38 104 ARG A O 1
ATOM 904 N N . PHE A 1 105 ? -23.710 -12.990 19.957 1.00 95.31 105 PHE A N 1
ATOM 905 C CA . PHE A 1 105 ? -22.811 -14.120 20.174 1.00 95.31 105 PHE A CA 1
ATOM 906 C C . PHE A 1 105 ? -22.755 -14.484 21.667 1.00 95.31 105 PHE A C 1
ATOM 908 O O . PHE A 1 105 ? -21.775 -14.179 22.348 1.00 95.31 105 PHE A O 1
ATOM 915 N N . PRO A 1 106 ? -23.788 -15.161 22.197 1.00 94.69 106 PRO A N 1
ATOM 916 C CA . PRO A 1 106 ? -23.877 -15.460 23.627 1.00 94.69 106 PRO A CA 1
ATOM 917 C C . PRO A 1 106 ? -22.888 -16.541 24.082 1.00 94.69 106 PRO A C 1
ATOM 919 O O . PRO A 1 106 ? -22.634 -16.690 25.276 1.00 94.69 106 PRO A O 1
ATOM 922 N N . HIS A 1 107 ? -22.345 -17.332 23.151 1.00 96.19 107 HIS A N 1
ATOM 923 C CA . HIS A 1 107 ? -21.484 -18.454 23.494 1.00 96.19 107 HIS A CA 1
ATOM 924 C C . HIS A 1 107 ? -20.061 -17.979 23.851 1.00 96.19 107 HIS A C 1
ATOM 926 O O . HIS A 1 107 ? -19.402 -17.340 23.024 1.00 96.19 107 HIS A O 1
ATOM 932 N N . PRO A 1 108 ? -19.516 -18.353 25.026 1.00 94.06 108 PRO A N 1
ATOM 933 C CA . PRO A 1 108 ? -18.218 -17.860 25.495 1.00 94.06 108 PRO A CA 1
ATOM 934 C C . PRO A 1 108 ? -17.045 -18.273 24.596 1.00 94.06 108 PRO A C 1
ATOM 936 O O . PRO A 1 108 ? -16.036 -17.573 24.551 1.00 94.06 108 PRO A O 1
ATOM 939 N N . ALA A 1 109 ? -17.176 -19.364 23.830 1.00 95.81 109 ALA A N 1
ATOM 940 C CA . ALA A 1 109 ? -16.139 -19.766 22.875 1.00 95.81 109 ALA A CA 1
ATOM 941 C C . ALA A 1 109 ? -15.877 -18.713 21.786 1.00 95.81 109 ALA A C 1
ATOM 943 O O . ALA A 1 109 ? -14.740 -18.595 21.345 1.00 95.81 109 ALA A O 1
ATOM 944 N N . THR A 1 110 ? -16.878 -17.923 21.374 1.00 95.44 110 THR A N 1
ATOM 945 C CA . THR A 1 110 ? -16.660 -16.847 20.394 1.00 95.44 110 THR A CA 1
ATOM 946 C C . THR A 1 110 ? -15.763 -15.761 20.979 1.00 95.44 110 THR A C 1
ATOM 948 O O . THR A 1 110 ? -14.800 -15.349 20.336 1.00 95.44 110 THR A O 1
ATOM 951 N N . LEU A 1 111 ? -16.029 -15.345 22.221 1.00 93.62 111 LEU A N 1
ATOM 952 C CA . LEU A 1 111 ? -15.190 -14.376 22.923 1.00 93.62 111 LEU A CA 1
ATOM 953 C C . LEU A 1 111 ? -13.771 -14.917 23.128 1.00 93.62 111 LEU A C 1
ATOM 955 O O . LEU A 1 111 ? -12.800 -14.235 22.814 1.00 93.62 111 LEU A O 1
ATOM 959 N N . TYR A 1 112 ? -13.653 -16.155 23.610 1.00 94.94 112 TYR A N 1
ATOM 960 C CA . TYR A 1 112 ? -12.361 -16.802 23.820 1.00 94.94 112 TYR A CA 1
ATOM 961 C C . TYR A 1 112 ? -11.556 -16.915 22.517 1.00 94.94 112 TYR A C 1
ATOM 963 O O . TYR A 1 112 ? -10.362 -16.628 22.499 1.00 94.94 112 TYR A O 1
ATOM 971 N N . GLY A 1 113 ? -12.220 -17.254 21.409 1.00 94.56 113 GLY A N 1
ATOM 972 C CA . GLY A 1 113 ? -11.609 -17.293 20.083 1.00 94.56 113 GLY A CA 1
ATOM 973 C C . GLY A 1 113 ? -11.039 -15.939 19.660 1.00 94.56 113 GLY A C 1
ATOM 974 O O . GLY A 1 113 ? -9.882 -15.870 19.258 1.00 94.56 113 GLY A O 1
ATOM 975 N N . ILE A 1 114 ? -11.808 -14.855 19.807 1.00 93.44 114 ILE A N 1
ATOM 976 C CA . ILE A 1 114 ? -11.352 -13.499 19.450 1.00 93.44 114 ILE A CA 1
ATOM 977 C C . ILE A 1 114 ? -10.170 -13.059 20.325 1.00 93.44 114 ILE A C 1
ATOM 979 O O . ILE A 1 114 ? -9.188 -12.535 19.802 1.00 93.44 114 ILE A O 1
ATOM 983 N N . LEU A 1 115 ? -10.230 -13.310 21.637 1.00 92.88 115 LEU A N 1
ATOM 984 C CA . LEU A 1 115 ? -9.134 -12.986 22.557 1.00 92.88 115 LEU A CA 1
ATOM 985 C C . LEU A 1 115 ? -7.849 -13.746 22.202 1.00 92.88 115 LEU A C 1
ATOM 987 O O . LEU A 1 115 ? -6.765 -13.171 22.235 1.00 92.88 115 LEU A O 1
ATOM 991 N N . ASN A 1 116 ? -7.965 -15.016 21.808 1.00 94.44 116 ASN A N 1
ATOM 992 C CA . ASN A 1 116 ? -6.814 -15.812 21.391 1.00 94.44 116 ASN A CA 1
ATOM 993 C C . ASN A 1 116 ? -6.224 -15.357 20.056 1.00 94.44 116 ASN A C 1
ATOM 995 O O . ASN A 1 116 ? -5.005 -15.354 19.914 1.00 94.44 116 ASN A O 1
ATOM 999 N N . ILE A 1 117 ? -7.058 -14.943 19.097 1.00 93.62 117 ILE A N 1
ATOM 1000 C CA . ILE A 1 117 ? -6.580 -14.379 17.826 1.00 93.62 117 ILE A CA 1
ATOM 1001 C C . ILE A 1 117 ? -5.759 -13.106 18.085 1.00 93.62 117 ILE A C 1
ATOM 1003 O O . ILE A 1 117 ? -4.708 -12.925 17.475 1.00 93.62 117 ILE A O 1
ATOM 1007 N N . GLY A 1 118 ? -6.188 -12.262 19.031 1.00 89.62 118 GLY A N 1
ATOM 1008 C CA . GLY A 1 118 ? -5.437 -11.071 19.444 1.00 89.62 118 GLY A CA 1
ATOM 1009 C C . GLY A 1 118 ? -4.112 -11.364 20.163 1.00 89.62 118 GLY A C 1
ATOM 1010 O O . GLY A 1 118 ? -3.235 -10.508 20.180 1.00 89.62 118 GLY A O 1
ATOM 1011 N N . ASN A 1 119 ? -3.944 -12.570 20.715 1.00 91.94 119 ASN A N 1
ATOM 1012 C CA . ASN A 1 119 ? -2.742 -13.006 21.437 1.00 91.94 119 ASN A CA 1
ATOM 1013 C C . ASN A 1 119 ? -1.743 -13.781 20.558 1.00 91.94 119 ASN A C 1
ATOM 1015 O O . ASN A 1 119 ? -0.817 -14.410 21.079 1.00 91.94 119 ASN A O 1
ATOM 1019 N N . ALA A 1 120 ? -1.916 -13.778 19.235 1.00 90.94 120 ALA A N 1
ATOM 1020 C CA . ALA A 1 120 ? -0.961 -14.405 18.331 1.00 90.94 120 ALA A CA 1
ATOM 1021 C C . ALA A 1 120 ? 0.411 -13.711 18.421 1.00 90.94 120 ALA A C 1
ATOM 1023 O O . ALA A 1 120 ? 0.507 -12.487 18.332 1.00 90.94 120 ALA A O 1
ATOM 1024 N N . TYR A 1 121 ? 1.481 -14.495 18.569 1.00 90.25 121 TYR A N 1
ATOM 1025 C CA . TYR A 1 121 ? 2.854 -13.993 18.559 1.00 90.25 121 TYR A CA 1
ATOM 1026 C C . TYR A 1 121 ? 3.581 -14.453 17.295 1.00 90.25 121 TYR A C 1
ATOM 1028 O O . TYR A 1 121 ? 3.408 -15.581 16.830 1.00 90.25 121 TYR A O 1
ATOM 1036 N N . LEU A 1 122 ? 4.416 -13.574 16.743 1.00 91.06 122 LEU A N 1
ATOM 1037 C CA . LEU A 1 122 ? 5.264 -13.877 15.593 1.00 91.06 122 LEU A CA 1
ATOM 1038 C C . LEU A 1 122 ? 6.670 -14.244 16.095 1.00 91.06 122 LEU A C 1
ATOM 1040 O O . LEU A 1 122 ? 7.335 -13.384 16.679 1.00 91.06 122 LEU A O 1
ATOM 1044 N N . PRO A 1 123 ? 7.145 -15.492 15.906 1.00 88.50 123 PRO A N 1
ATOM 1045 C CA . PRO A 1 123 ? 8.476 -15.900 16.342 1.00 88.50 123 PRO A CA 1
ATOM 1046 C C . PRO A 1 123 ? 9.540 -15.337 15.391 1.00 88.50 123 PRO A C 1
ATOM 1048 O O . PRO A 1 123 ? 9.930 -15.977 14.416 1.00 88.50 123 PRO A O 1
ATOM 1051 N N . ILE A 1 124 ? 10.002 -14.122 15.674 1.00 91.75 124 ILE A N 1
ATOM 1052 C CA . ILE A 1 124 ? 11.125 -13.497 14.971 1.00 91.75 124 ILE A CA 1
ATOM 1053 C C . ILE A 1 124 ? 12.442 -13.807 15.688 1.00 91.75 124 ILE A C 1
ATOM 1055 O O . ILE A 1 124 ? 12.501 -13.889 16.913 1.00 91.75 124 ILE A O 1
ATOM 1059 N N . ASN A 1 125 ? 13.509 -13.988 14.915 1.00 93.00 125 ASN A N 1
ATOM 1060 C CA . ASN A 1 125 ? 14.873 -14.158 15.410 1.00 93.00 125 ASN A CA 1
ATOM 1061 C C . ASN A 1 125 ? 15.798 -13.110 14.772 1.00 93.00 125 ASN A C 1
ATOM 1063 O O . ASN A 1 125 ? 15.403 -12.396 13.851 1.00 93.00 125 ASN A O 1
ATOM 1067 N N . GLU A 1 126 ? 17.052 -13.049 15.219 1.00 90.31 126 GLU A N 1
ATOM 1068 C CA . GLU A 1 126 ? 18.070 -12.138 14.668 1.00 90.31 126 GLU A CA 1
ATOM 1069 C C . GLU A 1 126 ? 18.325 -12.365 13.163 1.00 90.31 126 GLU A C 1
ATOM 1071 O O . GLU A 1 126 ? 18.736 -11.455 12.443 1.00 90.31 126 GLU A O 1
ATOM 1076 N N . ASN A 1 127 ? 18.009 -13.558 12.639 1.00 93.69 127 ASN A N 1
ATOM 1077 C CA . ASN A 1 127 ? 18.126 -13.850 11.210 1.00 93.69 127 ASN A CA 1
ATOM 1078 C C . ASN A 1 127 ? 17.074 -13.130 10.357 1.00 93.69 127 ASN A C 1
ATOM 1080 O O . ASN A 1 127 ? 17.247 -13.080 9.138 1.00 93.69 127 ASN A O 1
ATOM 1084 N N . TRP A 1 128 ? 16.010 -12.572 10.946 1.00 94.31 128 TRP A N 1
ATOM 1085 C CA . TRP A 1 128 ? 14.972 -11.860 10.200 1.00 94.31 128 TRP A CA 1
ATOM 1086 C C . TRP A 1 128 ? 15.532 -10.653 9.442 1.00 94.31 128 TRP A C 1
ATOM 1088 O O . TRP A 1 128 ? 15.228 -10.471 8.266 1.00 94.31 128 TRP A O 1
ATOM 1098 N N . GLU A 1 129 ? 16.423 -9.878 10.065 1.00 93.81 129 GLU A N 1
ATOM 1099 C CA . GLU A 1 129 ? 17.055 -8.728 9.410 1.00 93.81 129 GLU A CA 1
ATOM 1100 C C . GLU A 1 129 ? 17.944 -9.171 8.241 1.00 93.81 129 GLU A C 1
ATOM 1102 O O . GLU A 1 129 ? 17.907 -8.591 7.154 1.00 93.81 129 GLU A O 1
ATOM 1107 N N . ARG A 1 130 ? 18.703 -10.259 8.432 1.00 95.00 130 ARG A N 1
ATOM 1108 C CA . ARG A 1 130 ? 19.521 -10.851 7.368 1.00 95.00 130 ARG A CA 1
ATOM 1109 C C . ARG A 1 130 ? 18.657 -11.377 6.224 1.00 95.00 130 ARG A C 1
ATOM 1111 O O . ARG A 1 130 ? 19.025 -11.207 5.064 1.00 95.00 130 ARG A O 1
ATOM 1118 N N . PHE A 1 131 ? 17.533 -12.018 6.538 1.00 94.50 131 PHE A N 1
ATOM 1119 C CA . PHE A 1 131 ? 16.560 -12.478 5.554 1.00 94.50 131 PHE A CA 1
ATOM 1120 C C . PHE A 1 131 ? 15.985 -11.295 4.771 1.00 94.50 131 PHE A C 1
ATOM 1122 O O . PHE A 1 131 ? 16.041 -11.312 3.545 1.00 94.50 131 PHE A O 1
ATOM 1129 N N . PHE A 1 132 ? 15.509 -10.250 5.450 1.00 95.50 132 PHE A N 1
ATOM 1130 C CA . PHE A 1 132 ? 14.953 -9.054 4.818 1.00 95.50 132 PHE A CA 1
ATOM 1131 C C . PHE A 1 132 ? 15.961 -8.395 3.866 1.00 95.50 132 PHE A C 1
ATOM 1133 O O . PHE A 1 132 ? 15.694 -8.307 2.670 1.00 95.50 132 PHE A O 1
ATOM 1140 N N . LYS A 1 133 ? 17.167 -8.068 4.355 1.00 96.38 133 LYS A N 1
ATOM 1141 C CA . LYS A 1 133 ? 18.236 -7.449 3.550 1.00 96.38 133 LYS A CA 1
ATOM 1142 C C . LYS A 1 133 ? 18.644 -8.305 2.352 1.00 96.38 133 LYS A C 1
ATOM 1144 O O . LYS A 1 133 ? 18.930 -7.780 1.281 1.00 96.38 133 LYS A O 1
ATOM 1149 N N . LYS A 1 134 ? 18.681 -9.634 2.514 1.00 96.81 134 LYS A N 1
ATOM 1150 C CA . LYS A 1 134 ? 18.986 -10.552 1.408 1.00 96.81 134 LYS A CA 1
ATOM 1151 C C . LYS A 1 134 ? 17.893 -10.520 0.338 1.00 96.81 134 LYS A C 1
ATOM 1153 O O . LYS A 1 134 ? 18.229 -10.503 -0.840 1.00 96.81 134 LYS A O 1
ATOM 1158 N N . ASN A 1 135 ? 16.619 -10.535 0.728 1.00 96.94 135 ASN A N 1
ATOM 1159 C CA . ASN A 1 135 ? 15.510 -10.491 -0.228 1.00 96.94 135 ASN A CA 1
ATOM 1160 C C . ASN A 1 135 ? 15.428 -9.141 -0.942 1.00 96.94 135 ASN A C 1
ATOM 1162 O O . ASN A 1 135 ? 15.229 -9.128 -2.150 1.00 96.94 135 ASN A O 1
ATOM 1166 N N . GLU A 1 136 ? 15.624 -8.034 -0.223 1.00 96.88 136 GLU A N 1
ATOM 1167 C CA . GLU A 1 136 ? 15.671 -6.688 -0.805 1.00 96.88 136 GLU A CA 1
ATOM 1168 C C . GLU A 1 136 ? 16.792 -6.589 -1.845 1.00 96.88 136 GLU A C 1
ATOM 1170 O O . GLU A 1 136 ? 16.529 -6.293 -3.008 1.00 96.88 136 GLU A O 1
ATOM 1175 N N . LYS A 1 137 ? 18.007 -7.017 -1.475 1.00 96.94 137 LYS A N 1
ATOM 1176 C CA . LYS A 1 137 ? 19.148 -7.082 -2.392 1.00 96.94 137 LYS A CA 1
ATOM 1177 C C . LYS A 1 137 ? 18.858 -7.926 -3.639 1.00 96.94 137 LYS A C 1
ATOM 1179 O O . LYS A 1 137 ? 19.097 -7.461 -4.745 1.00 96.94 137 LYS A O 1
ATOM 1184 N N . ILE A 1 138 ? 18.335 -9.145 -3.479 1.00 96.56 138 ILE A N 1
ATOM 1185 C CA . ILE A 1 138 ? 18.011 -10.021 -4.621 1.00 96.56 138 ILE A CA 1
ATOM 1186 C C . ILE A 1 138 ? 16.921 -9.394 -5.497 1.00 96.56 138 ILE A C 1
ATOM 1188 O O . ILE A 1 138 ? 17.001 -9.466 -6.721 1.00 96.56 138 ILE A O 1
ATOM 1192 N N . SER A 1 139 ? 15.903 -8.781 -4.890 1.00 95.31 139 SER A N 1
ATOM 1193 C CA . SER A 1 139 ? 14.845 -8.066 -5.607 1.00 95.31 139 SER A CA 1
ATOM 1194 C C . SER A 1 139 ? 15.435 -6.954 -6.471 1.00 95.31 139 SER A C 1
ATOM 1196 O O . SER A 1 139 ? 15.103 -6.861 -7.651 1.00 95.31 139 SER A O 1
ATOM 1198 N N . ASP A 1 140 ? 16.320 -6.136 -5.911 1.00 94.25 140 ASP A N 1
ATOM 1199 C CA . ASP A 1 140 ? 16.888 -4.996 -6.626 1.00 94.25 140 ASP A CA 1
ATOM 1200 C C . ASP A 1 140 ? 17.876 -5.441 -7.707 1.00 94.25 140 ASP A C 1
ATOM 1202 O O . ASP A 1 140 ? 17.760 -4.993 -8.846 1.00 94.25 140 ASP A O 1
ATOM 1206 N N . GLU A 1 141 ? 18.727 -6.434 -7.427 1.00 94.38 141 GLU A N 1
ATOM 1207 C CA . GLU A 1 141 ? 19.579 -7.078 -8.437 1.00 94.38 141 GLU A CA 1
ATOM 1208 C C . GLU A 1 141 ? 18.750 -7.654 -9.597 1.00 94.38 141 GLU A C 1
ATOM 1210 O O . GLU A 1 141 ? 19.124 -7.513 -10.760 1.00 94.38 141 GLU A O 1
ATOM 1215 N N . THR A 1 142 ? 17.596 -8.263 -9.302 1.00 93.56 142 THR A N 1
ATOM 1216 C CA . THR A 1 142 ? 16.698 -8.826 -10.324 1.00 93.56 142 THR A CA 1
ATOM 1217 C C . THR A 1 142 ? 16.038 -7.729 -11.160 1.00 93.56 142 THR A C 1
ATOM 1219 O O . THR A 1 142 ? 15.955 -7.856 -12.382 1.00 93.56 142 THR A O 1
ATOM 1222 N N . LYS A 1 143 ? 15.589 -6.631 -10.537 1.00 91.38 143 LYS A N 1
ATOM 1223 C CA . LYS A 1 143 ? 15.027 -5.475 -11.259 1.00 91.38 143 LYS A CA 1
ATOM 1224 C C . LYS A 1 143 ? 16.071 -4.827 -12.161 1.00 91.38 143 LYS A C 1
ATOM 1226 O O . LYS A 1 143 ? 15.776 -4.530 -13.317 1.00 91.38 143 LYS A O 1
ATOM 1231 N N . GLU A 1 144 ? 17.283 -4.624 -11.652 1.00 91.75 144 GLU A N 1
ATOM 1232 C CA . GLU A 1 144 ? 18.400 -4.083 -12.424 1.00 91.75 144 GLU A CA 1
ATOM 1233 C C . GLU A 1 144 ? 18.777 -5.000 -13.588 1.00 91.75 144 GLU A C 1
ATOM 1235 O O . GLU A 1 144 ? 18.940 -4.530 -14.712 1.00 91.75 144 GLU A O 1
ATOM 1240 N N . ALA A 1 145 ? 18.879 -6.310 -13.347 1.00 90.69 145 ALA A N 1
ATOM 1241 C CA . ALA A 1 145 ? 19.152 -7.289 -14.392 1.00 90.69 145 ALA A CA 1
ATOM 1242 C C . ALA A 1 145 ? 18.062 -7.280 -15.472 1.00 90.69 145 ALA A C 1
ATOM 1244 O O . ALA A 1 145 ? 18.391 -7.274 -16.655 1.00 90.69 145 ALA A O 1
ATOM 1245 N N . GLY A 1 146 ? 16.784 -7.203 -15.087 1.00 89.88 146 GLY A N 1
ATOM 1246 C CA . GLY A 1 146 ? 15.664 -7.100 -16.026 1.00 89.88 146 GLY A CA 1
ATOM 1247 C C . GLY A 1 146 ? 15.696 -5.820 -16.867 1.00 89.88 146 GLY A C 1
ATOM 1248 O O . GLY A 1 146 ? 15.491 -5.878 -18.077 1.00 89.88 146 GLY A O 1
ATOM 1249 N N . ALA A 1 147 ? 16.010 -4.673 -16.257 1.00 90.38 147 ALA A N 1
ATOM 1250 C CA . ALA A 1 147 ? 16.156 -3.404 -16.973 1.00 90.38 147 ALA A CA 1
ATOM 1251 C C . ALA A 1 147 ? 17.330 -3.426 -17.962 1.00 90.38 147 ALA A C 1
ATOM 1253 O O . ALA A 1 147 ? 17.193 -2.987 -19.105 1.00 90.38 147 ALA A O 1
ATOM 1254 N N . ARG A 1 148 ? 18.469 -3.993 -17.550 1.00 89.44 148 ARG A N 1
ATOM 1255 C CA . ARG A 1 148 ? 19.633 -4.191 -18.422 1.00 89.44 148 ARG A CA 1
ATOM 1256 C C . ARG A 1 148 ? 19.327 -5.149 -19.571 1.00 89.44 148 ARG A C 1
ATOM 1258 O O . ARG A 1 148 ? 19.678 -4.838 -20.704 1.00 89.44 148 ARG A O 1
ATOM 1265 N N . ALA A 1 149 ? 18.650 -6.264 -19.298 1.00 89.19 149 ALA A N 1
ATOM 1266 C CA . ALA A 1 149 ? 18.236 -7.223 -20.319 1.00 89.19 149 ALA A CA 1
ATOM 1267 C C . ALA A 1 149 ? 17.319 -6.568 -21.360 1.00 89.19 149 ALA A C 1
ATOM 1269 O O . ALA A 1 149 ? 17.578 -6.692 -22.549 1.00 89.19 149 ALA A O 1
ATOM 1270 N N . LEU A 1 150 ? 16.332 -5.774 -20.927 1.00 89.75 150 LEU A N 1
ATOM 1271 C CA . LEU A 1 150 ? 15.436 -5.058 -21.840 1.00 89.75 150 LEU A CA 1
ATOM 1272 C C . LEU A 1 150 ? 16.200 -4.127 -22.792 1.00 89.75 150 LEU A C 1
ATOM 1274 O O . LEU A 1 150 ? 15.907 -4.080 -23.985 1.00 89.75 150 LEU A O 1
ATOM 1278 N N . ILE A 1 151 ? 17.178 -3.378 -22.279 1.00 90.06 151 ILE A N 1
ATOM 1279 C CA . ILE A 1 151 ? 17.987 -2.483 -23.115 1.00 90.06 151 ILE A CA 1
ATOM 1280 C C . ILE A 1 151 ? 18.926 -3.262 -24.031 1.00 90.06 151 ILE A C 1
ATOM 1282 O O . ILE A 1 151 ? 19.132 -2.830 -25.164 1.00 90.06 151 ILE A O 1
ATOM 1286 N N . ALA A 1 152 ? 19.513 -4.360 -23.551 1.00 89.00 152 ALA A N 1
ATOM 1287 C CA . ALA A 1 152 ? 20.368 -5.219 -24.362 1.00 89.00 152 ALA A CA 1
ATOM 1288 C C . ALA A 1 152 ? 19.583 -5.769 -25.561 1.00 89.00 152 ALA A C 1
ATOM 1290 O O . ALA A 1 152 ? 19.929 -5.434 -26.691 1.00 89.00 152 ALA A O 1
ATOM 1291 N N . SER A 1 153 ? 18.444 -6.425 -25.317 1.00 87.81 153 SER A N 1
ATOM 1292 C CA . SER A 1 153 ? 17.556 -6.924 -26.373 1.00 87.81 153 SER A CA 1
ATOM 1293 C C . SER A 1 153 ? 17.098 -5.804 -27.311 1.00 87.81 153 SER A C 1
ATOM 1295 O O . SER A 1 153 ? 17.135 -5.943 -28.529 1.00 87.81 153 SER A O 1
ATOM 1297 N N . ALA A 1 154 ? 16.745 -4.625 -26.783 1.00 87.38 154 ALA A N 1
ATOM 1298 C CA . ALA A 1 154 ? 16.378 -3.485 -27.624 1.00 87.38 154 ALA A CA 1
ATOM 1299 C C . ALA A 1 154 ? 17.529 -3.016 -28.541 1.00 87.38 154 ALA A C 1
ATOM 1301 O O . ALA A 1 154 ? 17.279 -2.615 -29.679 1.00 87.38 154 ALA A O 1
ATOM 1302 N N . LYS A 1 155 ? 18.785 -3.059 -28.075 1.00 86.75 155 LYS A N 1
ATOM 1303 C CA . LYS A 1 155 ? 19.973 -2.753 -28.893 1.00 86.75 155 LYS A CA 1
ATOM 1304 C C . LYS A 1 155 ? 20.258 -3.836 -29.932 1.00 86.75 155 LYS A C 1
ATOM 1306 O O . LYS A 1 155 ? 20.637 -3.498 -31.057 1.00 86.75 155 LYS A O 1
ATOM 1311 N N . ASP A 1 156 ? 20.037 -5.096 -29.585 1.00 84.75 156 ASP A N 1
ATOM 1312 C CA . ASP A 1 156 ? 20.203 -6.223 -30.500 1.00 84.75 156 ASP A CA 1
ATOM 1313 C C . ASP A 1 156 ? 19.178 -6.146 -31.638 1.00 84.75 156 ASP A C 1
ATOM 1315 O O . ASP A 1 156 ? 19.556 -6.160 -32.812 1.00 84.75 156 ASP A O 1
ATOM 1319 N N . ILE A 1 157 ? 17.910 -5.869 -31.319 1.00 83.25 157 ILE A N 1
ATOM 1320 C CA . ILE A 1 157 ? 16.853 -5.610 -32.309 1.00 83.25 157 ILE A CA 1
ATOM 1321 C C . ILE A 1 157 ? 17.222 -4.450 -33.233 1.00 83.25 157 ILE A C 1
ATOM 1323 O O . ILE A 1 157 ? 17.067 -4.572 -34.442 1.00 83.25 157 ILE A O 1
ATOM 1327 N N . MET A 1 158 ? 17.746 -3.333 -32.714 1.00 81.31 158 MET A N 1
ATOM 1328 C CA . MET A 1 158 ? 18.196 -2.218 -33.567 1.00 81.31 158 MET A CA 1
ATOM 1329 C C . MET A 1 158 ? 19.334 -2.616 -34.519 1.00 81.31 158 MET A C 1
ATOM 1331 O O . MET A 1 158 ? 19.488 -2.024 -35.588 1.00 81.31 158 MET A O 1
ATOM 1335 N N . THR A 1 159 ? 20.151 -3.597 -34.135 1.00 79.69 159 THR A N 1
ATOM 1336 C CA . THR A 1 159 ? 21.249 -4.099 -34.967 1.00 79.69 159 THR A CA 1
ATOM 1337 C C . THR A 1 159 ? 20.736 -5.027 -36.068 1.00 79.69 159 THR A C 1
ATOM 1339 O O . THR A 1 159 ? 21.231 -4.949 -37.197 1.00 79.69 159 THR A O 1
ATOM 1342 N N . ILE A 1 160 ? 19.743 -5.862 -35.746 1.00 77.81 160 ILE A N 1
ATOM 1343 C CA . ILE A 1 160 ? 19.111 -6.836 -36.648 1.00 77.81 160 ILE A CA 1
ATOM 1344 C C . ILE A 1 160 ? 18.157 -6.138 -37.628 1.00 77.81 160 ILE A C 1
ATOM 1346 O O . ILE A 1 160 ? 18.254 -6.315 -38.842 1.00 77.81 160 ILE A O 1
ATOM 1350 N N . LEU A 1 161 ? 17.257 -5.305 -37.108 1.00 72.12 161 LEU A N 1
ATOM 1351 C CA . LEU A 1 161 ? 16.227 -4.588 -37.851 1.00 72.12 161 LEU A CA 1
ATOM 1352 C C . LEU A 1 161 ? 16.739 -3.213 -38.285 1.00 72.12 161 LEU A C 1
ATOM 1354 O O . LEU A 1 161 ? 16.362 -2.175 -37.737 1.00 72.12 161 LEU A O 1
ATOM 1358 N N . LYS A 1 162 ? 17.612 -3.192 -39.295 1.00 66.31 162 LYS A N 1
ATOM 1359 C CA . LYS A 1 162 ? 17.972 -1.937 -39.964 1.00 66.31 162 LYS A CA 1
ATOM 1360 C C . LYS A 1 162 ? 16.902 -1.576 -40.997 1.00 66.31 162 LYS A C 1
ATOM 1362 O O . LYS A 1 162 ? 16.500 -2.449 -41.766 1.00 66.31 162 LYS A O 1
ATOM 1367 N N . PRO A 1 163 ? 16.446 -0.313 -41.052 1.00 63.88 163 PRO A N 1
ATOM 1368 C CA . PRO A 1 163 ? 15.513 0.115 -42.084 1.00 63.88 163 PRO A CA 1
ATOM 1369 C C . PRO A 1 163 ? 16.139 -0.090 -43.469 1.00 63.88 163 PRO A C 1
ATOM 1371 O O . PRO A 1 163 ? 17.298 0.270 -43.695 1.00 63.88 163 PRO A O 1
ATOM 1374 N N . ASN A 1 164 ? 15.369 -0.671 -44.392 1.00 59.81 164 ASN A N 1
ATOM 1375 C CA . ASN A 1 164 ? 15.768 -0.789 -45.795 1.00 59.81 164 ASN A CA 1
ATOM 1376 C C . ASN A 1 164 ? 15.918 0.607 -46.433 1.00 59.81 164 ASN A C 1
ATOM 1378 O O . ASN A 1 164 ? 15.529 1.612 -45.837 1.00 59.81 164 ASN A O 1
ATOM 1382 N N . SER A 1 165 ? 16.445 0.682 -47.662 1.00 52.09 165 SER A N 1
ATOM 1383 C CA . SER A 1 165 ? 16.639 1.939 -48.419 1.00 52.09 165 SER A CA 1
ATOM 1384 C C . SER A 1 165 ? 15.401 2.845 -48.483 1.00 52.09 165 SER A C 1
ATOM 1386 O O . SER A 1 165 ? 15.541 4.055 -48.641 1.00 52.09 165 SER A O 1
ATOM 1388 N N . ASP A 1 166 ? 14.213 2.264 -48.302 1.00 55.06 166 ASP A N 1
ATOM 1389 C CA . ASP A 1 166 ? 12.912 2.933 -48.371 1.00 55.06 166 ASP A CA 1
ATOM 1390 C C . ASP A 1 166 ? 12.374 3.353 -46.983 1.00 55.06 166 ASP A C 1
ATOM 1392 O O . ASP A 1 166 ? 11.259 3.857 -46.867 1.00 55.06 166 ASP A O 1
ATOM 1396 N N . GLY A 1 167 ? 13.144 3.140 -45.907 1.00 59.69 167 GLY A N 1
ATOM 1397 C CA . GLY A 1 167 ? 12.803 3.533 -44.533 1.00 59.69 167 GLY A CA 1
ATOM 1398 C C . GLY A 1 167 ? 11.824 2.605 -43.803 1.00 59.69 167 GLY A C 1
ATOM 1399 O O . GLY A 1 167 ? 11.481 2.873 -42.653 1.00 59.69 167 GLY A O 1
ATOM 1400 N N . VAL A 1 168 ? 11.377 1.517 -44.438 1.00 55.94 168 VAL A N 1
ATOM 1401 C CA . VAL A 1 168 ? 10.435 0.550 -43.852 1.00 55.94 168 VAL A CA 1
ATOM 1402 C C . VAL A 1 168 ? 11.197 -0.539 -43.098 1.00 55.94 168 VAL A C 1
ATOM 1404 O O . VAL A 1 168 ? 12.073 -1.199 -43.663 1.00 55.94 168 VAL A O 1
ATOM 1407 N N . VAL A 1 169 ? 10.846 -0.737 -41.825 1.00 60.09 169 VAL A N 1
ATOM 1408 C CA . VAL A 1 169 ? 11.326 -1.862 -41.013 1.00 60.09 169 VAL A CA 1
ATOM 1409 C C . VAL A 1 169 ? 10.368 -3.035 -41.188 1.00 60.09 169 VAL A C 1
ATOM 1411 O O . VAL A 1 169 ? 9.176 -2.925 -40.901 1.00 60.09 169 VAL A O 1
ATOM 1414 N N . MET A 1 170 ? 10.891 -4.153 -41.687 1.00 58.62 170 MET A N 1
ATOM 1415 C CA . MET A 1 170 ? 10.136 -5.390 -41.880 1.00 58.62 170 MET A CA 1
ATOM 1416 C C . MET A 1 170 ? 10.168 -6.218 -40.595 1.00 58.62 170 MET A C 1
ATOM 1418 O O . MET A 1 170 ? 10.978 -7.131 -40.467 1.00 58.62 170 MET A O 1
ATOM 1422 N N . ASP A 1 171 ? 9.301 -5.885 -39.642 1.00 66.25 171 ASP A N 1
ATOM 1423 C CA . ASP A 1 171 ? 9.073 -6.713 -38.457 1.00 66.25 171 ASP A CA 1
ATOM 1424 C C . ASP A 1 171 ? 7.590 -6.751 -38.081 1.00 66.25 171 ASP A C 1
ATOM 1426 O O . ASP A 1 171 ? 6.893 -5.742 -38.142 1.00 66.25 171 ASP A O 1
ATOM 1430 N N . ALA A 1 172 ? 7.097 -7.925 -37.694 1.00 64.31 172 ALA A N 1
ATOM 1431 C CA . ALA A 1 172 ? 5.692 -8.132 -37.356 1.00 64.31 172 ALA A CA 1
ATOM 1432 C C . ALA A 1 172 ? 5.302 -7.508 -36.007 1.00 64.31 172 ALA A C 1
ATOM 1434 O O . ALA A 1 172 ? 4.113 -7.287 -35.773 1.00 64.31 172 ALA A O 1
ATOM 1435 N N . TRP A 1 173 ? 6.276 -7.214 -35.139 1.00 70.94 173 TRP A N 1
ATOM 1436 C CA . TRP A 1 173 ? 6.036 -6.754 -33.771 1.00 70.94 173 TRP A CA 1
ATOM 1437 C C . TRP A 1 173 ? 6.334 -5.265 -33.574 1.00 70.94 173 TRP A C 1
ATOM 1439 O O . TRP A 1 173 ? 5.554 -4.572 -32.923 1.00 70.94 173 TRP A O 1
ATOM 1449 N N . LEU A 1 174 ? 7.404 -4.738 -34.175 1.00 72.75 174 LEU A N 1
ATOM 1450 C CA . LEU A 1 174 ? 7.801 -3.328 -34.077 1.00 72.75 174 LEU A CA 1
ATOM 1451 C C . LEU A 1 174 ? 7.388 -2.462 -35.290 1.00 72.75 174 LEU A C 1
ATOM 1453 O O . LEU A 1 174 ? 7.848 -1.323 -35.393 1.00 72.75 174 LEU A O 1
ATOM 1457 N N . PHE A 1 175 ? 6.508 -2.923 -36.191 1.00 69.62 175 PHE A N 1
ATOM 1458 C CA . PHE A 1 175 ? 6.090 -2.126 -37.366 1.00 69.62 175 PHE A CA 1
ATOM 1459 C C . PHE A 1 175 ? 5.390 -0.799 -37.020 1.00 69.62 175 PHE A C 1
ATOM 1461 O O . PHE A 1 175 ? 5.508 0.162 -37.775 1.00 69.62 175 PHE A O 1
ATOM 1468 N N . ASP A 1 176 ? 4.654 -0.738 -35.903 1.00 73.19 176 ASP A N 1
ATOM 1469 C CA . ASP A 1 176 ? 3.937 0.471 -35.449 1.00 73.19 176 ASP A CA 1
ATOM 1470 C C . ASP A 1 176 ? 4.799 1.355 -34.522 1.00 73.19 176 ASP A C 1
ATOM 1472 O O . ASP A 1 176 ? 4.357 2.387 -34.013 1.00 73.19 176 ASP A O 1
ATOM 1476 N N . ALA A 1 177 ? 6.051 0.958 -34.268 1.00 77.50 177 ALA A N 1
ATOM 1477 C CA . ALA A 1 177 ? 6.972 1.756 -33.473 1.00 77.50 177 ALA A CA 1
ATOM 1478 C C . ALA A 1 177 ? 7.472 2.982 -34.262 1.00 77.50 177 ALA A C 1
ATOM 1480 O O . ALA A 1 177 ? 7.639 2.960 -35.479 1.00 77.50 177 ALA A O 1
ATOM 1481 N N . ASP A 1 178 ? 7.742 4.081 -33.554 1.00 81.44 178 ASP A N 1
ATOM 1482 C CA . ASP A 1 178 ? 8.249 5.318 -34.163 1.00 81.44 178 ASP A CA 1
ATOM 1483 C C . ASP A 1 178 ? 9.758 5.201 -34.443 1.00 81.44 178 ASP A C 1
ATOM 1485 O O . ASP A 1 178 ? 10.591 5.526 -33.592 1.00 81.44 178 ASP A O 1
ATOM 1489 N N . TRP A 1 179 ? 10.099 4.706 -35.635 1.00 80.69 179 TRP A N 1
ATOM 1490 C CA . TRP A 1 179 ? 11.473 4.553 -36.136 1.00 80.69 179 TRP A CA 1
ATOM 1491 C C . TRP A 1 179 ? 12.101 5.861 -36.648 1.00 80.69 179 TRP A C 1
ATOM 1493 O O . TRP A 1 179 ? 13.198 5.842 -37.206 1.00 80.69 179 TRP A O 1
ATOM 1503 N N . SER A 1 180 ? 11.442 7.013 -36.470 1.00 80.62 180 SER A N 1
ATOM 1504 C CA . SER A 1 180 ? 11.984 8.292 -36.936 1.00 80.62 180 SER A CA 1
ATOM 1505 C C . SER A 1 180 ? 13.213 8.738 -36.132 1.00 80.62 180 SER A C 1
ATOM 1507 O O . SER A 1 180 ? 13.258 8.645 -34.901 1.00 80.62 180 SER A O 1
ATOM 1509 N N . TYR A 1 181 ? 14.203 9.286 -36.841 1.00 82.06 181 TYR A N 1
ATOM 1510 C CA . TYR A 1 181 ? 15.372 9.943 -36.257 1.00 82.06 181 TYR A CA 1
ATOM 1511 C C . TYR A 1 181 ? 15.129 11.457 -36.237 1.00 82.06 181 TYR A C 1
ATOM 1513 O O . TYR A 1 181 ? 15.040 12.101 -37.282 1.00 82.06 181 TYR A O 1
ATOM 1521 N N . LYS A 1 182 ? 14.984 12.050 -35.045 1.00 76.00 182 LYS A N 1
ATOM 1522 C CA . LYS A 1 182 ? 14.759 13.501 -34.898 1.00 76.00 182 LYS A CA 1
ATOM 1523 C C . LYS A 1 182 ? 16.081 14.244 -34.684 1.00 76.00 182 LYS A C 1
ATOM 1525 O O . LYS A 1 182 ? 16.643 14.185 -33.593 1.00 76.00 182 LYS A O 1
ATOM 1530 N N . GLY A 1 183 ? 16.524 15.019 -35.679 1.00 75.06 183 GLY A N 1
ATOM 1531 C CA . GLY A 1 183 ? 17.716 15.881 -35.591 1.00 75.06 183 GLY A CA 1
ATOM 1532 C C . GLY A 1 183 ? 19.039 15.098 -35.564 1.00 75.06 183 GLY A C 1
ATOM 1533 O O . GLY A 1 183 ? 19.157 14.085 -36.238 1.00 75.06 183 GLY A O 1
ATOM 1534 N N . ASN A 1 184 ? 20.018 15.547 -34.763 1.00 69.19 184 ASN A N 1
ATOM 1535 C CA . ASN A 1 184 ? 21.340 14.906 -34.569 1.00 69.19 184 ASN A CA 1
ATOM 1536 C C . ASN A 1 184 ? 21.321 13.727 -33.564 1.00 69.19 184 ASN A C 1
ATOM 1538 O O . ASN A 1 184 ? 22.283 13.517 -32.828 1.00 69.19 184 ASN A O 1
ATOM 1542 N N . LYS A 1 185 ? 20.210 12.996 -33.450 1.00 77.56 185 LYS A N 1
ATOM 1543 C CA . LYS A 1 185 ? 20.090 11.887 -32.490 1.00 77.56 185 LYS A CA 1
ATOM 1544 C C . LYS A 1 185 ? 20.568 10.570 -33.096 1.00 77.56 185 LYS A C 1
ATOM 1546 O O . LYS A 1 185 ? 20.246 10.271 -34.240 1.00 77.56 185 LYS A O 1
ATOM 1551 N N . GLU A 1 186 ? 21.273 9.775 -32.294 1.00 79.69 186 GLU A N 1
ATOM 1552 C CA . GLU A 1 186 ? 21.860 8.491 -32.712 1.00 79.69 186 GLU A CA 1
ATOM 1553 C C . GLU A 1 186 ? 20.844 7.335 -32.759 1.00 79.69 186 GLU A C 1
ATOM 1555 O O . GLU A 1 186 ? 21.048 6.371 -33.492 1.00 79.69 186 GLU A O 1
ATOM 1560 N N . PHE A 1 187 ? 19.735 7.431 -32.016 1.00 84.44 187 PHE A N 1
ATOM 1561 C CA . PHE A 1 187 ? 18.747 6.355 -31.864 1.00 84.44 187 PHE A CA 1
ATOM 1562 C C . PHE A 1 187 ? 17.347 6.759 -32.380 1.00 84.44 187 PHE A C 1
ATOM 1564 O O . PHE A 1 187 ? 17.043 7.956 -32.451 1.00 84.44 187 PHE A O 1
ATOM 1571 N N . PRO A 1 188 ? 16.467 5.797 -32.724 1.00 86.12 188 PRO A N 1
ATOM 1572 C CA . PRO A 1 188 ? 15.079 6.079 -33.098 1.00 86.12 188 PRO A CA 1
ATOM 1573 C C . PRO A 1 188 ? 14.228 6.527 -31.896 1.00 86.12 188 PRO A C 1
ATOM 1575 O O . PRO A 1 188 ? 14.520 6.213 -30.739 1.00 86.12 188 PRO A O 1
ATOM 1578 N N . GLU A 1 189 ? 13.137 7.257 -32.146 1.00 85.88 189 GLU A N 1
ATOM 1579 C CA . GLU A 1 189 ? 12.286 7.822 -31.084 1.00 85.88 189 GLU A CA 1
ATOM 1580 C C . GLU A 1 189 ? 11.628 6.774 -30.178 1.00 85.88 189 GLU A C 1
ATOM 1582 O O . GLU A 1 189 ? 11.447 7.047 -28.988 1.00 85.88 189 GLU A O 1
ATOM 1587 N N . TRP A 1 190 ? 11.297 5.580 -30.681 1.00 86.50 190 TRP A N 1
ATOM 1588 C CA . TRP A 1 190 ? 10.767 4.502 -29.839 1.00 86.50 190 TRP A CA 1
ATOM 1589 C C . TRP A 1 190 ? 11.764 4.055 -28.761 1.00 86.50 190 TRP A C 1
ATOM 1591 O O . TRP A 1 190 ? 11.350 3.780 -27.636 1.00 86.50 190 TRP A O 1
ATOM 1601 N N . PHE A 1 191 ? 13.067 4.067 -29.054 1.00 87.75 191 PHE A N 1
ATOM 1602 C CA . PHE A 1 191 ? 14.101 3.658 -28.105 1.00 87.75 191 PHE A CA 1
ATOM 1603 C C . PHE A 1 191 ? 14.213 4.655 -26.946 1.00 87.75 191 PHE A C 1
ATOM 1605 O O . PHE A 1 191 ? 14.247 4.260 -25.784 1.00 87.75 191 PHE A O 1
ATOM 1612 N N . TYR A 1 192 ? 14.133 5.961 -27.227 1.00 87.12 192 TYR A N 1
ATOM 1613 C CA . TYR A 1 192 ? 14.086 6.990 -26.177 1.00 87.12 192 TYR A CA 1
ATOM 1614 C C . TYR A 1 192 ? 12.866 6.855 -25.253 1.00 87.12 192 TYR A C 1
ATOM 1616 O O . TYR A 1 192 ? 12.936 7.292 -24.105 1.00 87.12 192 TYR A O 1
ATOM 1624 N N . LYS A 1 193 ? 11.752 6.270 -25.723 1.00 87.25 193 LYS A N 1
ATOM 1625 C CA . LYS A 1 193 ? 10.549 6.038 -24.899 1.00 87.25 193 LYS A CA 1
ATOM 1626 C C . LYS A 1 193 ? 10.731 4.917 -23.872 1.00 87.25 193 LYS A C 1
ATOM 1628 O O . LYS A 1 193 ? 9.897 4.801 -22.980 1.00 87.25 193 LYS A O 1
ATOM 1633 N N . LEU A 1 194 ? 11.788 4.109 -23.969 1.00 88.12 194 LEU A N 1
ATOM 1634 C CA . LEU A 1 194 ? 12.114 3.100 -22.956 1.00 88.12 194 LEU A CA 1
ATOM 1635 C C . LEU A 1 194 ? 12.731 3.704 -21.692 1.00 88.12 194 LEU A C 1
ATOM 1637 O O . LEU A 1 194 ? 12.815 3.017 -20.680 1.00 88.12 194 LEU A O 1
ATOM 1641 N N . PHE A 1 195 ? 13.142 4.972 -21.724 1.00 89.88 195 PHE A N 1
ATOM 1642 C CA . PHE A 1 195 ? 13.838 5.618 -20.618 1.00 89.88 195 PHE A CA 1
ATOM 1643 C C . PHE A 1 195 ? 12.962 6.667 -19.939 1.00 89.88 195 PHE A C 1
ATOM 1645 O O . PHE A 1 195 ? 12.262 7.437 -20.599 1.00 89.88 195 PHE A O 1
ATOM 1652 N N . SER A 1 196 ? 13.063 6.752 -18.612 1.00 87.81 196 SER A N 1
ATOM 1653 C CA . SER A 1 196 ? 12.362 7.750 -17.793 1.00 87.81 196 SER A CA 1
ATOM 1654 C C . SER A 1 196 ? 12.756 9.177 -18.192 1.00 87.81 196 SER A C 1
ATOM 1656 O O . SER A 1 196 ? 11.918 10.076 -18.274 1.00 87.81 196 SER A O 1
ATOM 1658 N N . LYS A 1 197 ? 14.045 9.386 -18.492 1.00 87.31 197 LYS A N 1
ATOM 1659 C CA . LYS A 1 197 ? 14.587 10.638 -19.032 1.00 87.31 197 LYS A CA 1
ATOM 1660 C C . LYS A 1 197 ? 15.307 10.361 -20.343 1.00 87.31 197 LYS A C 1
ATOM 1662 O O . LYS A 1 197 ? 16.126 9.455 -20.434 1.00 87.31 197 LYS A O 1
ATOM 1667 N N . ARG A 1 198 ? 15.095 11.228 -21.336 1.00 82.56 198 ARG A N 1
ATOM 1668 C CA . ARG A 1 198 ? 15.710 11.098 -22.672 1.00 82.56 198 ARG A CA 1
ATOM 1669 C C . ARG A 1 198 ? 17.244 11.118 -22.661 1.00 82.56 198 ARG A C 1
ATOM 1671 O O . ARG A 1 198 ? 17.850 10.588 -23.582 1.00 82.56 198 ARG A O 1
ATOM 1678 N N . GLY A 1 199 ? 17.863 11.737 -21.654 1.00 80.94 199 GLY A N 1
ATOM 1679 C CA . GLY A 1 199 ? 19.323 11.782 -21.507 1.00 80.94 199 GLY A CA 1
ATOM 1680 C C . GLY A 1 199 ? 19.940 10.468 -21.020 1.00 80.94 199 GLY A C 1
ATOM 1681 O O . GLY A 1 199 ? 21.111 10.225 -21.287 1.00 80.94 199 GLY A O 1
ATOM 1682 N N . ASN A 1 200 ? 19.151 9.599 -20.381 1.00 84.88 200 ASN A N 1
ATOM 1683 C CA . ASN A 1 200 ? 19.638 8.343 -19.803 1.00 84.88 200 ASN A CA 1
ATOM 1684 C C . ASN A 1 200 ? 20.049 7.316 -20.868 1.00 84.88 200 ASN A C 1
ATOM 1686 O O . ASN A 1 200 ? 20.720 6.340 -20.560 1.00 84.88 200 ASN A O 1
ATOM 1690 N N . VAL A 1 201 ? 19.679 7.560 -22.127 1.00 83.56 201 VAL A N 1
ATOM 1691 C CA . VAL A 1 201 ? 20.048 6.737 -23.285 1.00 83.56 201 VAL A CA 1
ATOM 1692 C C . VAL A 1 201 ? 21.560 6.626 -23.474 1.00 83.56 201 VAL A C 1
ATOM 1694 O O . VAL A 1 201 ? 22.043 5.598 -23.940 1.00 83.56 201 VAL A O 1
ATOM 1697 N N . TYR A 1 202 ? 22.300 7.670 -23.100 1.00 83.50 202 TYR A N 1
ATOM 1698 C CA . TYR A 1 202 ? 23.752 7.744 -23.275 1.00 83.50 202 TYR A CA 1
ATOM 1699 C C . TYR A 1 202 ? 24.536 7.286 -22.042 1.00 83.50 202 TYR A C 1
ATOM 1701 O O . TYR A 1 202 ? 25.756 7.420 -22.017 1.00 83.50 202 TYR A O 1
ATOM 1709 N N . LEU A 1 203 ? 23.854 6.795 -21.003 1.00 81.81 203 LEU A N 1
ATOM 1710 C CA . LEU A 1 203 ? 24.533 6.224 -19.847 1.00 81.81 203 LEU A CA 1
ATOM 1711 C C . LEU A 1 203 ? 25.198 4.903 -20.231 1.00 81.81 203 LEU A C 1
ATOM 1713 O O . LEU A 1 203 ? 24.670 4.120 -21.029 1.00 81.81 203 LEU A O 1
ATOM 1717 N N . ASP A 1 204 ? 26.351 4.644 -19.621 1.00 79.88 204 ASP A N 1
ATOM 1718 C CA . ASP A 1 204 ? 27.017 3.357 -19.756 1.00 79.88 204 ASP A CA 1
ATOM 1719 C C . ASP A 1 204 ? 26.114 2.241 -19.228 1.00 79.88 204 ASP A C 1
ATOM 1721 O O . ASP A 1 204 ? 25.437 2.381 -18.209 1.00 79.88 204 ASP A O 1
ATOM 1725 N N . PHE A 1 205 ? 26.161 1.081 -19.880 1.00 75.31 205 PHE A N 1
ATOM 1726 C CA . PHE A 1 205 ? 25.342 -0.076 -19.509 1.00 75.31 205 PHE A CA 1
ATOM 1727 C C . PHE A 1 205 ? 25.548 -0.526 -18.049 1.00 75.31 205 PHE A C 1
ATOM 1729 O O . PHE A 1 205 ? 24.649 -1.092 -17.432 1.00 75.31 205 PHE A O 1
ATOM 1736 N N . THR A 1 206 ? 26.724 -0.249 -17.481 1.00 76.69 206 THR A N 1
ATOM 1737 C CA . THR A 1 206 ? 27.081 -0.544 -16.086 1.00 76.69 206 THR A CA 1
ATOM 1738 C C . THR A 1 206 ? 26.573 0.492 -15.084 1.00 76.69 206 THR A C 1
ATOM 1740 O O . THR A 1 206 ? 26.418 0.151 -13.915 1.00 76.69 206 THR A O 1
ATOM 1743 N N . SER A 1 207 ? 26.314 1.733 -15.511 1.00 82.50 207 SER A N 1
ATOM 1744 C CA . SER A 1 207 ? 25.803 2.813 -14.649 1.00 82.50 207 SER A CA 1
ATOM 1745 C C . SER A 1 207 ? 24.280 2.951 -14.689 1.00 82.50 207 SER A C 1
ATOM 1747 O O . SER A 1 207 ? 23.707 3.699 -13.902 1.00 82.50 207 SER A O 1
ATOM 1749 N N . LEU A 1 208 ? 23.623 2.207 -15.577 1.00 83.75 208 LEU A N 1
ATOM 1750 C CA . LEU A 1 208 ? 22.179 2.189 -15.720 1.00 83.75 208 LEU A CA 1
ATOM 1751 C C . LEU A 1 208 ? 21.482 1.514 -14.523 1.00 83.75 208 LEU A C 1
ATOM 1753 O O . LEU A 1 208 ? 21.744 0.346 -14.213 1.00 83.75 208 LEU A O 1
ATOM 1757 N N . SER A 1 209 ? 20.534 2.234 -13.917 1.00 86.19 209 SER A N 1
ATOM 1758 C CA . SER A 1 209 ? 19.638 1.731 -12.871 1.00 86.19 209 SER A CA 1
ATOM 1759 C C . SER A 1 209 ? 18.262 1.342 -13.426 1.00 86.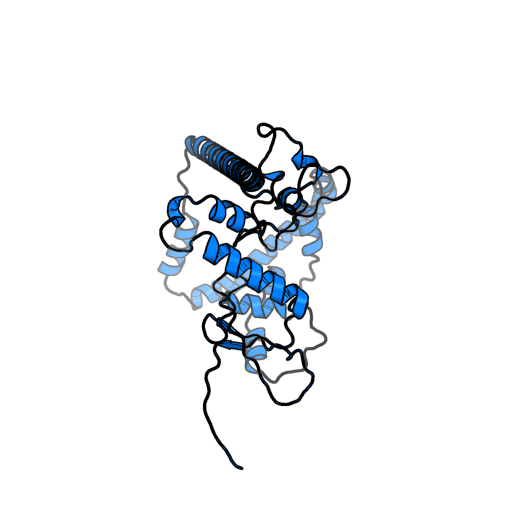19 209 SER A C 1
ATOM 1761 O O . SER A 1 209 ? 17.834 1.804 -14.485 1.00 86.19 209 SER A O 1
ATOM 1763 N N . CYS A 1 210 ? 17.518 0.517 -12.682 1.00 85.38 210 CYS A N 1
ATOM 1764 C CA . CYS A 1 210 ? 16.138 0.169 -13.027 1.00 85.38 210 CYS A CA 1
ATOM 1765 C C . CYS A 1 210 ? 15.179 1.375 -13.013 1.00 85.38 210 CYS A C 1
ATOM 1767 O O . CYS A 1 210 ? 14.190 1.368 -13.740 1.00 85.38 210 CYS A O 1
ATOM 1769 N N . GLU A 1 211 ? 15.475 2.427 -12.244 1.00 86.69 211 GLU A N 1
ATOM 1770 C CA . GLU A 1 211 ? 14.662 3.656 -12.182 1.00 86.69 211 GLU A CA 1
ATOM 1771 C C . GLU A 1 211 ? 14.749 4.490 -13.469 1.00 86.69 211 GLU A C 1
ATOM 1773 O O . GLU A 1 211 ? 13.831 5.239 -13.826 1.00 86.69 211 GLU A O 1
ATOM 1778 N N . ASP A 1 212 ? 15.850 4.333 -14.202 1.00 87.56 212 ASP A N 1
ATOM 1779 C CA . ASP A 1 212 ? 16.093 5.035 -15.453 1.00 87.56 212 ASP A CA 1
ATOM 1780 C C . ASP A 1 212 ? 15.311 4.434 -16.626 1.00 87.56 212 ASP A C 1
ATOM 1782 O O . ASP A 1 212 ? 15.203 5.087 -17.670 1.00 87.56 212 ASP A O 1
ATOM 1786 N N . VAL A 1 213 ? 14.747 3.232 -16.450 1.00 88.25 213 VAL A N 1
ATOM 1787 C CA . VAL A 1 213 ? 14.080 2.432 -17.484 1.00 88.25 213 VAL A CA 1
ATOM 1788 C C . VAL A 1 213 ? 12.604 2.226 -17.162 1.00 88.25 213 VAL A C 1
ATOM 1790 O O . VAL A 1 213 ? 12.209 1.803 -16.077 1.00 88.25 213 VAL A O 1
ATOM 1793 N N . ILE A 1 214 ? 11.755 2.452 -18.157 1.00 87.75 214 ILE A N 1
ATOM 1794 C CA . ILE A 1 214 ? 10.312 2.256 -18.055 1.00 87.75 214 ILE A CA 1
ATOM 1795 C C . ILE A 1 214 ? 9.989 0.789 -18.358 1.00 87.75 214 ILE A C 1
ATOM 1797 O O . ILE A 1 214 ? 9.574 0.433 -19.460 1.00 87.75 214 ILE A O 1
ATOM 1801 N N . MET A 1 215 ? 10.125 -0.074 -17.348 1.00 79.56 215 MET A N 1
ATOM 1802 C CA . MET A 1 215 ? 9.844 -1.517 -17.470 1.00 79.56 215 MET A CA 1
ATOM 1803 C C . MET A 1 215 ? 8.396 -1.839 -17.878 1.00 79.56 215 MET A C 1
ATOM 1805 O O . MET A 1 215 ? 8.134 -2.883 -18.464 1.00 79.56 215 MET A O 1
ATOM 1809 N N . LYS A 1 216 ? 7.441 -0.944 -17.592 1.00 77.44 216 LYS A N 1
ATOM 1810 C CA . LYS A 1 216 ? 6.019 -1.089 -17.967 1.00 77.44 216 LYS A CA 1
ATOM 1811 C C . LYS A 1 216 ? 5.680 -0.449 -19.318 1.00 77.44 216 LYS A C 1
ATOM 1813 O O . LYS A 1 216 ? 4.517 -0.149 -19.580 1.00 77.44 216 LYS A O 1
ATOM 1818 N N . SER A 1 217 ? 6.684 -0.179 -20.149 1.00 81.12 217 SER A N 1
ATOM 1819 C CA . SER A 1 217 ? 6.454 0.328 -21.499 1.00 81.12 217 SER A CA 1
ATOM 1820 C C . SER A 1 217 ? 5.663 -0.693 -22.316 1.00 81.12 217 SER A C 1
ATOM 1822 O O . SER A 1 217 ? 5.914 -1.894 -22.234 1.00 81.12 217 SER A O 1
ATOM 1824 N N . THR A 1 218 ? 4.749 -0.218 -23.162 1.00 79.12 218 THR A N 1
ATOM 1825 C CA . THR A 1 218 ? 4.029 -1.064 -24.129 1.00 79.12 218 THR A CA 1
ATOM 1826 C C . THR A 1 218 ? 4.971 -1.753 -25.118 1.00 79.12 218 THR A C 1
ATOM 1828 O O . THR A 1 218 ? 4.584 -2.729 -25.746 1.00 79.12 218 THR A O 1
ATOM 1831 N N . LEU A 1 219 ? 6.203 -1.250 -25.246 1.00 81.25 219 LEU A N 1
ATOM 1832 C CA . LEU A 1 219 ? 7.245 -1.805 -26.104 1.00 81.25 219 LEU A CA 1
ATOM 1833 C C . LEU A 1 219 ? 8.005 -2.968 -25.452 1.00 81.25 219 LEU A C 1
ATOM 1835 O O . LEU A 1 219 ? 8.595 -3.765 -26.169 1.00 81.25 219 LEU A O 1
ATOM 1839 N N . ALA A 1 220 ? 8.000 -3.087 -24.119 1.00 81.19 220 ALA A N 1
ATOM 1840 C CA . ALA A 1 220 ? 8.809 -4.091 -23.427 1.00 81.19 220 ALA A CA 1
ATOM 1841 C C . ALA A 1 220 ? 8.424 -5.543 -23.788 1.00 81.19 220 ALA A C 1
ATOM 1843 O O . ALA A 1 220 ? 9.330 -6.319 -24.081 1.00 81.19 220 ALA A O 1
ATOM 1844 N N . PRO A 1 221 ? 7.130 -5.921 -23.861 1.00 80.44 221 PRO A N 1
ATOM 1845 C CA . PRO A 1 221 ? 6.747 -7.249 -24.342 1.00 80.44 221 PRO A CA 1
ATOM 1846 C C . PRO A 1 221 ? 7.162 -7.496 -25.798 1.00 80.44 221 PRO A C 1
ATOM 1848 O O . PRO A 1 221 ? 7.680 -8.561 -26.105 1.00 80.44 221 PRO A O 1
ATOM 1851 N N . LEU A 1 222 ? 7.006 -6.494 -26.675 1.00 78.94 222 LEU A N 1
ATOM 1852 C CA . LEU A 1 222 ? 7.338 -6.605 -28.104 1.00 78.94 222 LEU A CA 1
ATOM 1853 C C . LEU A 1 222 ? 8.835 -6.860 -28.330 1.00 78.94 222 LEU A C 1
ATOM 1855 O O . LEU A 1 222 ? 9.207 -7.621 -29.218 1.00 78.94 222 LEU A O 1
ATOM 1859 N N . ILE A 1 223 ? 9.682 -6.235 -27.508 1.00 81.88 223 ILE A N 1
ATOM 1860 C CA . ILE A 1 223 ? 11.142 -6.384 -27.541 1.00 81.88 223 ILE A CA 1
ATOM 1861 C C . ILE A 1 223 ? 11.569 -7.787 -27.093 1.00 81.88 223 ILE A C 1
ATOM 1863 O O . ILE A 1 223 ? 12.416 -8.403 -27.721 1.00 81.88 223 ILE A O 1
ATOM 1867 N N . PHE A 1 224 ? 10.982 -8.330 -26.027 1.00 77.12 224 PHE A N 1
ATOM 1868 C CA . PHE A 1 224 ? 11.351 -9.679 -25.584 1.00 77.12 224 PHE A CA 1
ATOM 1869 C C . PHE A 1 224 ? 10.768 -10.787 -26.472 1.00 77.12 224 PHE A C 1
ATOM 1871 O O . PHE A 1 224 ? 11.364 -11.853 -26.581 1.00 77.12 224 PHE A O 1
ATOM 1878 N N . GLU A 1 225 ? 9.628 -10.556 -27.129 1.00 68.12 225 GLU A N 1
ATOM 1879 C CA . GLU A 1 225 ? 9.050 -11.520 -28.077 1.00 68.12 225 GLU A CA 1
ATOM 1880 C C . GLU A 1 225 ? 9.861 -11.633 -29.376 1.00 68.12 225 GLU A C 1
ATOM 1882 O O . GLU A 1 225 ? 9.950 -12.720 -29.947 1.00 68.12 225 GLU A O 1
ATOM 1887 N N . THR A 1 226 ? 10.489 -10.543 -29.821 1.00 59.16 226 THR A N 1
ATOM 1888 C CA . THR A 1 226 ? 11.353 -10.528 -31.017 1.00 59.16 226 THR A CA 1
ATOM 1889 C C . THR A 1 226 ? 12.696 -11.229 -30.811 1.00 59.16 226 THR A C 1
ATOM 1891 O O . THR A 1 226 ? 13.290 -11.668 -31.789 1.00 59.16 226 THR A O 1
ATOM 1894 N N . ASP A 1 227 ? 13.136 -11.381 -29.561 1.00 53.47 227 ASP A N 1
ATOM 1895 C CA . ASP A 1 227 ? 14.402 -12.022 -29.165 1.00 53.47 227 ASP A CA 1
ATOM 1896 C C . ASP A 1 227 ? 14.248 -13.539 -28.894 1.00 53.47 227 ASP A C 1
ATOM 1898 O O . ASP A 1 227 ? 15.199 -14.239 -28.553 1.00 53.47 227 ASP A O 1
ATOM 1902 N N . SER A 1 228 ? 13.024 -14.075 -28.999 1.00 55.38 228 SER A N 1
ATOM 1903 C CA . SER A 1 228 ? 12.756 -15.495 -28.750 1.00 55.38 228 SER A CA 1
ATOM 1904 C C . SER A 1 228 ? 13.084 -16.362 -29.975 1.00 55.38 228 SER A C 1
ATOM 1906 O O . SER A 1 228 ? 12.251 -16.594 -30.850 1.00 55.38 228 SER A O 1
ATOM 1908 N N . ASP A 1 229 ? 14.303 -16.908 -29.998 1.00 47.22 229 ASP A N 1
ATOM 1909 C CA . ASP A 1 229 ? 14.796 -17.865 -31.008 1.00 47.22 229 ASP A CA 1
ATOM 1910 C C . ASP A 1 229 ? 13.939 -19.151 -31.145 1.00 47.22 229 ASP A C 1
ATOM 1912 O O . ASP A 1 229 ? 14.097 -19.921 -32.092 1.00 47.22 229 ASP A O 1
ATOM 1916 N N . GLU A 1 230 ? 12.992 -19.416 -30.236 1.00 45.44 230 GLU A N 1
ATOM 1917 C CA . GLU A 1 230 ? 12.124 -20.605 -30.297 1.00 45.44 230 GLU A CA 1
ATOM 1918 C C . GLU A 1 230 ? 10.986 -20.511 -31.337 1.00 45.44 230 GLU A C 1
ATOM 1920 O O . GLU A 1 230 ? 10.286 -21.499 -31.583 1.00 45.44 230 GLU A O 1
ATOM 1925 N N . HIS A 1 231 ? 10.806 -19.367 -32.008 1.00 43.97 231 HIS A N 1
ATOM 1926 C CA . HIS A 1 231 ? 9.727 -19.188 -32.988 1.00 43.97 231 HIS A CA 1
ATOM 1927 C C . HIS A 1 231 ? 10.041 -19.597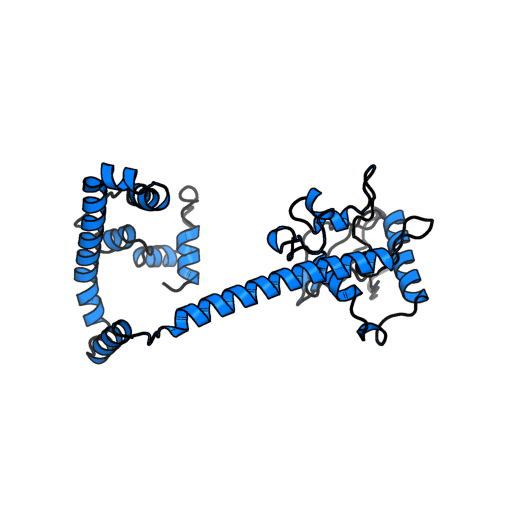 -34.434 1.00 43.97 231 HIS A C 1
ATOM 1929 O O . HIS A 1 231 ? 9.147 -19.531 -35.285 1.00 43.97 231 HIS A O 1
ATOM 1935 N N . ASP A 1 232 ? 11.221 -20.161 -34.695 1.00 41.38 232 ASP A N 1
ATOM 1936 C CA . ASP A 1 232 ? 11.638 -20.635 -36.026 1.00 41.38 232 ASP A CA 1
ATOM 1937 C C . ASP A 1 232 ? 10.802 -21.828 -36.565 1.00 41.38 232 ASP A C 1
ATOM 1939 O O . ASP A 1 232 ? 11.019 -22.322 -37.669 1.00 41.38 232 ASP A O 1
ATOM 1943 N N . SER A 1 233 ? 9.804 -22.312 -35.808 1.00 40.75 233 SER A N 1
ATOM 1944 C CA . SER A 1 233 ? 9.046 -23.527 -36.143 1.00 40.75 233 SER A CA 1
ATOM 1945 C C . SER A 1 233 ? 7.537 -23.370 -36.367 1.00 40.75 233 SER A C 1
ATOM 1947 O O . SER A 1 233 ? 6.905 -24.358 -36.747 1.00 40.75 233 SER A O 1
ATOM 1949 N N . LEU A 1 234 ? 6.927 -22.183 -36.206 1.00 39.16 234 LEU A N 1
ATOM 1950 C CA . LEU A 1 234 ? 5.464 -22.072 -36.388 1.00 39.16 234 LEU A CA 1
ATOM 1951 C C . LEU A 1 234 ? 4.925 -20.937 -37.259 1.00 39.16 234 LEU A C 1
ATOM 1953 O O . LEU A 1 234 ? 3.818 -21.109 -37.768 1.00 39.16 234 LEU A O 1
ATOM 1957 N N . PHE A 1 235 ? 5.651 -19.845 -37.537 1.00 39.91 235 PHE A N 1
ATOM 1958 C CA . PHE A 1 235 ? 5.123 -18.814 -38.443 1.00 39.91 235 PHE A CA 1
ATOM 1959 C C . PHE A 1 235 ? 6.178 -18.092 -39.299 1.00 39.91 235 PHE A C 1
ATOM 1961 O O . PHE A 1 235 ? 6.819 -17.150 -38.860 1.00 39.91 235 PHE A O 1
ATOM 1968 N N . LYS A 1 236 ? 6.128 -18.452 -40.592 1.00 44.44 236 LYS A N 1
ATOM 1969 C CA . LYS A 1 236 ? 6.330 -17.642 -41.808 1.00 44.44 236 LYS A CA 1
ATOM 1970 C C . LYS A 1 236 ? 7.743 -17.527 -42.387 1.00 44.44 236 LYS A C 1
ATOM 1972 O O . LYS A 1 236 ? 8.648 -16.936 -41.822 1.00 44.44 236 LYS A O 1
ATOM 1977 N N . THR A 1 237 ? 7.865 -18.017 -43.623 1.00 48.94 237 THR A N 1
ATOM 1978 C CA . THR A 1 237 ? 9.002 -17.732 -44.511 1.00 48.94 237 THR A CA 1
ATOM 1979 C C . THR A 1 237 ? 9.157 -16.212 -44.706 1.00 48.94 237 THR A C 1
ATOM 1981 O O . THR A 1 237 ? 8.143 -15.506 -44.688 1.00 48.94 237 THR A O 1
ATOM 1984 N N . PRO A 1 238 ? 10.373 -15.687 -44.960 1.00 52.88 238 PRO A N 1
ATOM 1985 C CA . PRO A 1 238 ? 10.614 -14.250 -45.163 1.00 52.88 238 PRO A CA 1
ATOM 1986 C C . PRO A 1 238 ? 9.649 -13.598 -46.168 1.00 52.88 238 PRO A C 1
ATOM 1988 O O . PRO A 1 238 ? 9.186 -12.481 -45.966 1.00 52.88 238 PRO A O 1
ATOM 1991 N N . GLN A 1 239 ? 9.246 -14.353 -47.193 1.00 51.12 239 GLN A N 1
ATOM 1992 C CA . GLN A 1 239 ? 8.291 -13.942 -48.226 1.00 51.12 239 G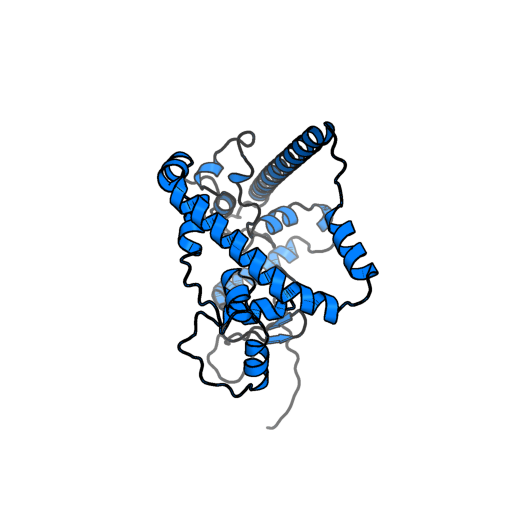LN A CA 1
ATOM 1993 C C . GLN A 1 239 ? 6.869 -13.699 -47.693 1.00 51.12 239 GLN A C 1
ATOM 1995 O O . GLN A 1 239 ? 6.154 -12.829 -48.185 1.00 51.12 239 GLN A O 1
ATOM 2000 N N . GLN A 1 240 ? 6.429 -14.465 -46.692 1.00 48.62 240 GLN A N 1
ATOM 2001 C CA . GLN A 1 240 ? 5.105 -14.305 -46.088 1.00 48.62 240 GLN A CA 1
ATOM 2002 C C . GLN A 1 240 ? 5.051 -13.092 -45.155 1.00 48.62 240 GLN A C 1
ATOM 2004 O O . GLN A 1 240 ? 4.025 -12.417 -45.107 1.00 48.62 240 GLN A O 1
ATOM 2009 N N . LEU A 1 241 ? 6.139 -12.801 -44.437 1.00 50.66 241 LEU A N 1
ATOM 2010 C CA . LEU A 1 241 ? 6.273 -11.585 -43.627 1.00 50.66 241 LEU A CA 1
ATOM 2011 C C . LEU A 1 241 ? 6.341 -10.341 -44.520 1.00 50.66 241 LEU A C 1
ATOM 2013 O O . LEU A 1 241 ? 5.580 -9.400 -44.313 1.00 50.66 241 LEU A O 1
ATOM 2017 N N . GLU A 1 242 ? 7.147 -10.392 -45.581 1.00 53.53 242 GLU A N 1
ATOM 2018 C CA . GLU A 1 242 ? 7.250 -9.332 -46.586 1.00 53.53 242 GLU A CA 1
ATOM 2019 C C . GLU A 1 242 ? 5.898 -9.045 -47.258 1.00 53.53 242 GLU A C 1
ATOM 2021 O O . GLU A 1 242 ? 5.500 -7.887 -47.392 1.00 53.53 242 GLU A O 1
ATOM 2026 N N . HIS A 1 243 ? 5.138 -10.089 -47.608 1.00 53.94 243 HIS A N 1
ATOM 2027 C CA . HIS A 1 243 ? 3.793 -9.937 -48.160 1.00 53.94 243 HIS A CA 1
ATOM 2028 C C . HIS A 1 243 ? 2.831 -9.259 -47.175 1.00 53.94 243 HIS A C 1
ATOM 2030 O O . HIS A 1 243 ? 2.084 -8.367 -47.568 1.00 53.94 243 HIS A O 1
ATOM 2036 N N . ILE A 1 244 ? 2.860 -9.635 -45.894 1.00 51.88 244 ILE A N 1
ATOM 2037 C CA . ILE A 1 244 ? 1.989 -9.040 -44.871 1.00 51.88 244 ILE A CA 1
ATOM 2038 C C . ILE A 1 244 ? 2.337 -7.570 -44.644 1.00 51.88 244 ILE A C 1
ATOM 2040 O O . ILE A 1 244 ? 1.440 -6.730 -44.658 1.00 51.88 244 ILE A O 1
ATOM 2044 N N . CYS A 1 245 ? 3.619 -7.244 -44.482 1.00 53.31 245 CYS A N 1
ATOM 2045 C CA . CYS A 1 245 ? 4.067 -5.866 -44.313 1.00 53.31 245 CYS A CA 1
ATOM 2046 C C . CYS A 1 245 ? 3.730 -5.011 -45.542 1.00 53.31 245 CYS A C 1
ATOM 2048 O O . CYS A 1 245 ? 3.261 -3.884 -45.387 1.00 53.31 245 CYS A O 1
ATOM 2050 N N . LYS A 1 246 ? 3.874 -5.562 -46.756 1.00 57.16 246 LYS A N 1
ATOM 2051 C CA . LYS A 1 246 ? 3.478 -4.897 -48.004 1.00 57.16 246 LYS A CA 1
ATOM 2052 C C . LYS A 1 246 ? 1.975 -4.623 -48.056 1.00 57.16 246 LYS A C 1
ATOM 2054 O O . LYS A 1 246 ? 1.582 -3.491 -48.313 1.00 57.16 246 LYS A O 1
ATOM 2059 N N . VAL A 1 247 ? 1.141 -5.612 -47.731 1.00 55.41 247 VAL A N 1
ATOM 2060 C CA . VAL A 1 247 ? -0.323 -5.452 -47.685 1.00 55.41 247 VAL A CA 1
ATOM 2061 C C . VAL A 1 247 ? -0.737 -4.414 -46.635 1.00 55.41 247 VAL A C 1
ATOM 2063 O O . VAL A 1 247 ? -1.628 -3.606 -46.885 1.00 55.41 247 VAL A O 1
ATOM 2066 N N . ILE A 1 248 ? -0.098 -4.390 -45.462 1.00 52.72 248 ILE A N 1
ATOM 2067 C CA . ILE A 1 248 ? -0.379 -3.390 -44.418 1.00 52.72 248 ILE A CA 1
ATOM 2068 C C . ILE A 1 248 ? 0.031 -1.983 -44.882 1.00 52.72 248 ILE A C 1
ATOM 2070 O O . ILE A 1 248 ? -0.748 -1.042 -44.724 1.00 52.72 248 ILE A O 1
ATOM 2074 N N . ALA A 1 249 ? 1.213 -1.836 -45.486 1.00 53.78 249 ALA A N 1
ATOM 2075 C CA . ALA A 1 249 ? 1.704 -0.557 -45.996 1.00 53.78 249 ALA A CA 1
ATOM 2076 C C . ALA A 1 249 ? 0.830 -0.015 -47.141 1.00 53.78 249 ALA A C 1
ATOM 2078 O O . ALA A 1 249 ? 0.447 1.154 -47.116 1.00 53.78 249 ALA A O 1
ATOM 2079 N N . GLU A 1 250 ? 0.452 -0.865 -48.101 1.00 53.97 250 GLU A N 1
ATOM 2080 C CA . GLU A 1 250 ? -0.452 -0.516 -49.204 1.00 53.97 250 GLU A CA 1
ATOM 2081 C C . GLU A 1 250 ? -1.823 -0.065 -48.681 1.00 53.97 250 GLU A C 1
ATOM 2083 O O . GLU A 1 250 ? -2.321 0.989 -49.079 1.00 53.97 250 GLU A O 1
ATOM 2088 N N . ASN A 1 251 ? -2.390 -0.790 -47.712 1.00 52.53 251 ASN A N 1
ATOM 2089 C CA . ASN A 1 251 ? -3.661 -0.414 -47.092 1.00 52.53 251 ASN A CA 1
ATOM 2090 C C . ASN A 1 251 ? -3.575 0.920 -46.330 1.00 52.53 251 ASN A C 1
ATOM 2092 O O . ASN A 1 251 ? -4.506 1.721 -46.398 1.00 52.53 251 ASN A O 1
ATOM 2096 N N . LYS A 1 252 ? -2.461 1.201 -45.643 1.00 51.31 252 LYS A N 1
ATOM 2097 C CA . LYS A 1 252 ? -2.253 2.471 -44.927 1.00 51.31 252 LYS A CA 1
ATOM 2098 C C . LYS A 1 252 ? -2.125 3.662 -45.882 1.00 51.31 252 LYS A C 1
ATOM 2100 O O . LYS A 1 252 ? -2.641 4.738 -45.589 1.00 51.31 252 LYS A O 1
ATOM 2105 N N . ILE A 1 253 ? -1.484 3.471 -47.037 1.00 54.03 253 ILE A N 1
ATOM 2106 C CA . ILE A 1 253 ? -1.372 4.496 -48.088 1.00 54.03 253 ILE A CA 1
ATOM 2107 C C . ILE A 1 253 ? -2.733 4.747 -48.750 1.00 54.03 253 ILE A C 1
ATOM 2109 O O . ILE A 1 253 ? -3.083 5.895 -49.017 1.00 54.03 253 ILE A O 1
ATOM 2113 N N . GLN A 1 254 ? -3.500 3.686 -49.009 1.00 48.44 254 GLN A N 1
ATOM 2114 C CA . GLN A 1 254 ? -4.761 3.777 -49.742 1.00 48.44 254 GLN A CA 1
ATOM 2115 C C . GLN A 1 254 ? -5.931 4.287 -48.885 1.00 48.44 254 GLN A C 1
ATOM 2117 O O . GLN A 1 254 ? -6.794 4.993 -49.405 1.00 48.44 254 GLN A O 1
ATOM 2122 N N . PHE A 1 255 ? -5.969 3.953 -47.592 1.00 47.66 255 PHE A N 1
ATOM 2123 C CA . PHE A 1 255 ? -7.124 4.224 -46.724 1.00 47.66 255 PHE A CA 1
ATOM 2124 C C . PHE A 1 255 ? -6.820 5.125 -45.514 1.00 47.66 255 PHE A C 1
ATOM 2126 O O . PHE A 1 255 ? -7.741 5.474 -44.777 1.00 47.66 255 PHE A O 1
ATOM 2133 N N . GLY A 1 256 ? -5.565 5.554 -45.327 1.00 47.38 256 GLY A N 1
ATOM 2134 C CA . GLY A 1 256 ? -5.141 6.348 -44.169 1.00 47.38 256 GLY A CA 1
ATOM 2135 C C . GLY A 1 256 ? -5.057 5.531 -42.872 1.00 47.38 256 GLY A C 1
ATOM 2136 O O . GLY A 1 256 ? -5.253 4.315 -42.866 1.00 47.38 256 GLY A O 1
ATOM 2137 N N . ASP A 1 257 ? -4.741 6.186 -41.749 1.00 46.97 257 ASP A N 1
ATOM 2138 C CA . ASP A 1 257 ? -4.743 5.519 -40.440 1.00 46.97 257 ASP A CA 1
ATOM 2139 C C . ASP A 1 257 ? -6.176 5.143 -40.028 1.00 46.97 257 ASP A C 1
ATOM 2141 O O . ASP A 1 257 ? -7.091 5.972 -40.031 1.00 46.97 257 ASP A O 1
ATOM 2145 N N . ILE A 1 258 ? -6.370 3.877 -39.644 1.00 51.78 258 ILE A N 1
ATOM 2146 C CA . ILE A 1 258 ? -7.676 3.343 -39.251 1.00 51.78 258 ILE A CA 1
ATOM 2147 C C . ILE A 1 258 ? -8.082 3.974 -37.915 1.00 51.78 258 ILE A C 1
ATOM 2149 O O . ILE A 1 258 ? -7.619 3.574 -36.844 1.00 51.78 258 ILE A O 1
ATOM 2153 N N . THR A 1 259 ? -8.973 4.961 -37.974 1.00 43.53 259 THR A N 1
ATOM 2154 C CA . THR A 1 259 ? -9.633 5.510 -36.789 1.00 43.53 259 THR A CA 1
ATOM 2155 C C . THR A 1 259 ? -10.911 4.706 -36.525 1.00 43.53 259 THR A C 1
ATOM 2157 O O . THR A 1 259 ? -11.767 4.611 -37.404 1.00 43.53 259 THR A O 1
ATOM 2160 N N . PRO A 1 260 ? -11.061 4.058 -35.357 1.00 48.75 260 PRO A N 1
ATOM 2161 C CA . PRO A 1 260 ? -12.282 3.324 -35.047 1.00 48.75 260 PRO A CA 1
ATOM 2162 C C . PRO A 1 260 ? -13.451 4.305 -34.904 1.00 48.75 260 PRO A C 1
ATOM 2164 O O . PRO A 1 260 ? -13.373 5.254 -34.122 1.00 48.75 260 PRO A O 1
ATOM 2167 N N . VAL A 1 261 ? -14.542 4.073 -35.637 1.00 43.12 261 VAL A N 1
ATOM 2168 C CA . VAL A 1 261 ? -15.743 4.917 -35.587 1.00 43.12 261 VAL A CA 1
ATOM 2169 C C . VAL A 1 261 ? -16.886 4.130 -34.944 1.00 43.12 261 VAL A C 1
ATOM 2171 O O . VAL A 1 261 ? -17.315 3.101 -35.453 1.00 43.12 261 VAL A O 1
ATOM 2174 N N . GLY A 1 262 ? -17.411 4.625 -33.821 1.00 52.91 262 GLY A N 1
ATOM 2175 C CA . GLY A 1 262 ? -18.593 4.057 -33.158 1.00 52.91 262 GLY A CA 1
ATOM 2176 C C . GLY A 1 262 ? -18.309 3.230 -31.898 1.00 52.91 262 GLY A C 1
ATOM 2177 O O . GLY A 1 262 ? -17.193 3.188 -31.383 1.00 52.91 262 GLY A O 1
ATOM 2178 N N . ARG A 1 263 ? -19.367 2.620 -31.340 1.00 45.34 263 ARG A N 1
ATOM 2179 C CA . ARG A 1 263 ? -19.303 1.825 -30.099 1.00 45.34 263 ARG A CA 1
ATOM 2180 C C . ARG A 1 263 ? -18.894 0.385 -30.399 1.00 45.34 263 ARG A C 1
ATOM 2182 O O . ARG A 1 263 ? -19.542 -0.293 -31.193 1.00 45.34 263 ARG A O 1
ATOM 2189 N N . THR A 1 264 ? -17.872 -0.095 -29.701 1.00 50.34 264 THR A N 1
ATOM 2190 C CA . THR A 1 264 ? -17.397 -1.476 -29.803 1.00 50.34 264 THR A CA 1
ATOM 2191 C C . THR A 1 264 ? -18.463 -2.476 -29.368 1.00 50.34 264 THR A C 1
ATOM 2193 O O . THR A 1 264 ? -19.140 -2.284 -28.356 1.00 50.34 264 THR A O 1
ATOM 2196 N N . HIS A 1 265 ? -18.626 -3.547 -30.143 1.00 46.88 265 HIS A N 1
ATOM 2197 C CA . HIS A 1 265 ? -19.504 -4.660 -29.790 1.00 46.88 265 HIS A CA 1
ATOM 2198 C C . HIS A 1 265 ? -18.645 -5.798 -29.240 1.00 46.88 265 HIS A C 1
ATOM 2200 O O . HIS A 1 265 ? -17.751 -6.300 -29.918 1.00 46.88 265 HIS A O 1
ATOM 2206 N N . LYS A 1 266 ? -18.884 -6.179 -27.982 1.00 42.84 266 LYS A N 1
ATOM 2207 C CA . LYS A 1 266 ? -18.203 -7.313 -27.346 1.00 42.84 266 LYS A CA 1
ATOM 2208 C C . LYS A 1 266 ? -18.996 -8.586 -27.597 1.00 42.84 266 LYS A C 1
ATOM 2210 O O . LYS A 1 266 ? -20.157 -8.663 -27.198 1.00 42.84 266 LYS A O 1
ATOM 2215 N N . PHE A 1 267 ? -18.359 -9.586 -28.198 1.00 33.72 267 PHE A N 1
ATOM 2216 C CA . PHE A 1 267 ? -18.921 -10.928 -28.326 1.00 33.72 267 PHE A CA 1
ATOM 2217 C C . PHE A 1 267 ? -17.908 -11.948 -27.796 1.00 33.72 267 PHE A C 1
ATOM 2219 O O . PHE A 1 267 ? -16.916 -12.264 -28.451 1.00 33.72 267 PHE A O 1
ATOM 2226 N N . GLY A 1 268 ? -18.129 -12.434 -26.571 1.00 51.72 268 GLY A N 1
ATOM 2227 C CA . GLY A 1 268 ? -17.154 -13.276 -25.869 1.00 51.72 268 GLY A CA 1
ATOM 2228 C C . GLY A 1 268 ? -15.835 -12.534 -25.617 1.00 51.72 268 GLY A C 1
ATOM 2229 O O . GLY A 1 268 ? -15.852 -11.409 -25.118 1.00 51.72 268 GLY A O 1
ATOM 2230 N N . SER A 1 269 ? -14.711 -13.156 -25.978 1.00 38.38 269 SER A N 1
ATOM 2231 C CA . SER A 1 269 ? -13.362 -12.572 -25.884 1.00 38.38 269 SER A CA 1
ATOM 2232 C C . SER A 1 269 ? -13.019 -11.613 -27.031 1.00 38.38 269 SER A C 1
ATOM 2234 O O . SER A 1 269 ? -11.924 -11.072 -27.053 1.00 38.38 269 SER A O 1
ATOM 2236 N N . PHE A 1 270 ? -13.923 -11.402 -27.993 1.00 37.00 270 PHE A N 1
ATOM 2237 C CA . PHE A 1 270 ? -13.632 -10.652 -29.215 1.00 37.00 270 PHE A CA 1
ATOM 2238 C C . PHE A 1 270 ? -14.291 -9.269 -29.211 1.00 37.00 270 PHE A C 1
ATOM 2240 O O . PHE A 1 270 ? -15.447 -9.107 -28.795 1.00 37.00 270 PHE A O 1
ATOM 2247 N N . LEU A 1 271 ? -13.554 -8.272 -29.710 1.00 41.44 271 LEU A N 1
ATOM 2248 C CA . LEU A 1 271 ? -14.001 -6.890 -29.861 1.00 41.44 271 LEU A CA 1
ATOM 2249 C C . LEU A 1 271 ? -14.218 -6.561 -31.341 1.00 41.44 271 LEU A C 1
ATOM 2251 O O . LEU A 1 271 ? -13.299 -6.580 -32.157 1.00 41.44 271 LEU A O 1
ATOM 2255 N N . PHE A 1 272 ? -15.470 -6.262 -31.679 1.00 42.06 272 PHE A N 1
ATOM 2256 C CA . PHE A 1 272 ? -15.887 -5.902 -33.027 1.00 42.06 272 PHE A CA 1
ATOM 2257 C C . PHE A 1 272 ? -15.976 -4.385 -33.151 1.00 42.06 272 PHE A C 1
ATOM 2259 O O . PHE A 1 272 ? -16.627 -3.711 -32.341 1.00 42.06 272 PHE A O 1
ATOM 2266 N N . TYR A 1 273 ? -15.322 -3.861 -34.185 1.00 47.16 273 TYR A N 1
ATOM 2267 C CA . TYR A 1 273 ? -15.342 -2.450 -34.539 1.00 47.16 273 TYR A CA 1
ATOM 2268 C C . TYR A 1 273 ? -16.121 -2.267 -35.833 1.00 47.16 273 TYR A C 1
ATOM 2270 O O . TYR A 1 273 ? -15.955 -3.026 -36.788 1.00 47.16 273 TYR A O 1
ATOM 2278 N N . GLN A 1 274 ? -16.953 -1.231 -35.862 1.00 40.94 274 GLN A N 1
ATOM 2279 C CA . GLN A 1 274 ? -17.591 -0.790 -37.087 1.00 40.94 274 GLN A CA 1
ATOM 2280 C C . GLN A 1 274 ? -16.620 0.139 -37.820 1.00 40.94 274 GLN A C 1
ATOM 2282 O O . GLN A 1 274 ? -16.080 1.076 -37.232 1.00 40.94 274 GLN A O 1
ATOM 2287 N N . LEU A 1 275 ? -16.372 -0.137 -39.096 1.00 46.22 275 LEU A N 1
ATOM 2288 C CA . LEU A 1 275 ? -15.618 0.763 -39.963 1.00 46.22 275 LEU A CA 1
ATOM 2289 C C . LEU A 1 275 ? -16.579 1.444 -40.933 1.00 46.22 275 LEU A C 1
ATOM 2291 O O . LEU A 1 275 ? -17.525 0.831 -41.431 1.00 46.22 275 LEU A O 1
ATOM 2295 N N . SER A 1 276 ? -16.333 2.722 -41.202 1.00 42.81 276 SER A N 1
ATOM 2296 C CA . SER A 1 276 ? -16.978 3.449 -42.292 1.00 42.81 276 SER A CA 1
ATOM 2297 C C . SER A 1 276 ? -16.322 3.058 -43.615 1.00 42.81 276 SER A C 1
ATOM 2299 O O . SER A 1 276 ? -15.101 3.140 -43.753 1.00 42.81 276 SER A O 1
ATOM 2301 N N . HIS A 1 277 ? -17.131 2.613 -44.576 1.00 43.22 277 HIS A N 1
ATOM 2302 C CA . HIS A 1 277 ? -16.669 2.273 -45.917 1.00 43.22 277 HIS A CA 1
ATOM 2303 C C . HIS A 1 277 ? -16.047 3.516 -46.597 1.00 43.22 277 HIS A C 1
ATOM 2305 O O . HIS A 1 277 ? -16.597 4.609 -46.466 1.00 43.22 277 HIS A O 1
ATOM 2311 N N . PRO A 1 278 ? -14.921 3.387 -47.324 1.00 42.84 278 PRO A N 1
ATOM 2312 C CA . PRO A 1 278 ? -14.221 4.526 -47.934 1.00 42.84 278 PRO A CA 1
ATOM 2313 C C . PRO A 1 278 ? -14.988 5.185 -49.093 1.00 42.84 278 PRO A C 1
ATOM 2315 O O . PRO A 1 278 ? -14.658 6.294 -49.504 1.00 42.84 278 PRO A O 1
ATOM 2318 N N . VAL A 1 279 ? -16.028 4.532 -49.611 1.00 44.31 279 VAL A N 1
ATOM 2319 C CA . VAL A 1 279 ? -16.991 5.134 -50.539 1.00 44.31 279 VAL A CA 1
ATOM 2320 C C . VAL A 1 279 ? -18.269 5.392 -49.750 1.00 44.31 279 VAL A C 1
ATOM 2322 O O . VAL A 1 279 ? -18.856 4.435 -49.248 1.00 44.31 279 VAL A O 1
ATOM 2325 N N . ASN A 1 280 ? -18.668 6.663 -49.631 1.00 43.38 280 ASN A N 1
ATOM 2326 C CA . ASN A 1 280 ? -19.878 7.156 -48.950 1.00 43.38 280 ASN A CA 1
ATOM 2327 C C . ASN A 1 280 ? -21.187 6.722 -49.648 1.00 43.38 280 ASN A C 1
ATOM 2329 O O . ASN A 1 280 ? -22.114 7.521 -49.768 1.00 43.38 280 ASN A O 1
ATOM 2333 N N . ASP A 1 281 ? -21.260 5.486 -50.136 1.00 37.78 281 ASP A N 1
ATOM 2334 C CA . ASP A 1 281 ? -22.468 4.936 -50.733 1.00 37.78 281 ASP A CA 1
ATOM 2335 C C . ASP A 1 281 ? -23.106 3.922 -49.790 1.00 37.78 281 ASP A C 1
ATOM 2337 O O . ASP A 1 281 ? -22.447 3.113 -49.130 1.00 37.78 281 ASP A O 1
ATOM 2341 N N . ILE A 1 282 ? -24.411 4.081 -49.659 1.00 43.44 282 ILE A N 1
ATOM 2342 C CA . ILE A 1 282 ? -25.245 3.518 -48.609 1.00 43.44 282 ILE A CA 1
ATOM 2343 C C . ILE A 1 282 ? -25.354 1.993 -48.824 1.00 43.44 282 ILE A C 1
ATOM 2345 O O . ILE A 1 282 ? -25.454 1.532 -49.955 1.00 43.44 282 ILE A O 1
ATOM 2349 N N . ASP A 1 283 ? -25.330 1.240 -47.716 1.00 35.00 283 ASP A N 1
ATOM 2350 C CA . ASP A 1 283 ? -25.663 -0.197 -47.564 1.00 35.00 283 ASP A CA 1
ATOM 2351 C C . ASP A 1 283 ? -24.574 -1.286 -47.499 1.00 35.00 283 ASP A C 1
ATOM 2353 O O . ASP A 1 283 ? -24.916 -2.461 -47.358 1.00 35.00 283 ASP A O 1
ATOM 2357 N N . TYR A 1 284 ? -23.282 -0.963 -47.390 1.00 37.19 284 TYR A N 1
ATOM 2358 C CA . TYR A 1 284 ? -22.272 -1.991 -47.066 1.00 37.19 284 TYR A CA 1
ATOM 2359 C C . TYR A 1 284 ? -21.727 -1.849 -45.640 1.00 37.19 284 TYR A C 1
ATOM 2361 O O . TYR A 1 284 ? -20.871 -1.014 -45.350 1.00 37.19 284 TYR A O 1
ATOM 2369 N N . ARG A 1 285 ? -22.217 -2.700 -44.726 1.00 36.53 285 ARG A N 1
ATOM 2370 C CA . ARG A 1 285 ? -21.607 -2.897 -43.400 1.00 36.53 285 ARG A CA 1
ATOM 2371 C C . ARG A 1 285 ? -20.435 -3.868 -43.521 1.00 36.53 285 ARG A C 1
ATOM 2373 O O . ARG A 1 285 ? -20.641 -5.063 -43.712 1.00 36.53 285 ARG A O 1
ATOM 2380 N N . LEU A 1 286 ? -19.215 -3.359 -43.371 1.00 38.47 286 LEU A N 1
ATOM 2381 C CA . LEU A 1 286 ? -18.042 -4.191 -43.107 1.00 38.47 286 LEU A CA 1
ATOM 2382 C C . LEU A 1 286 ? -17.900 -4.401 -41.600 1.00 38.47 286 LEU A C 1
ATOM 2384 O O . LEU A 1 286 ? -17.635 -3.459 -40.853 1.00 38.47 286 LEU A O 1
ATOM 2388 N N . GLU A 1 287 ? -18.055 -5.648 -41.166 1.00 36.19 287 GLU A N 1
ATOM 2389 C CA . GLU A 1 287 ? -17.681 -6.081 -39.823 1.00 36.19 287 GLU A CA 1
ATOM 2390 C C . GLU A 1 287 ? -16.280 -6.691 -39.891 1.00 36.19 287 GLU A C 1
ATOM 2392 O O . GLU A 1 287 ? -16.075 -7.764 -40.458 1.00 36.19 287 GLU A O 1
ATOM 2397 N N . VAL A 1 288 ? -15.293 -5.982 -39.342 1.00 41.88 288 VAL A N 1
ATOM 2398 C CA . VAL A 1 288 ? -13.922 -6.487 -39.234 1.00 41.88 288 VAL A CA 1
ATOM 2399 C C . VAL A 1 288 ? -13.746 -7.102 -37.853 1.00 41.88 288 VAL A C 1
ATOM 2401 O O . VAL A 1 288 ? -13.936 -6.443 -36.829 1.00 41.88 288 VAL A O 1
ATOM 2404 N N . CYS A 1 289 ? -13.380 -8.382 -37.826 1.00 35.47 289 CYS A N 1
ATOM 2405 C CA . CYS A 1 289 ? -12.985 -9.060 -36.600 1.00 35.47 289 CYS A CA 1
ATOM 2406 C C . CYS A 1 289 ? -11.539 -8.670 -36.283 1.00 35.47 289 CYS A C 1
ATOM 2408 O O . CYS A 1 289 ? -10.616 -9.088 -36.981 1.00 35.47 289 CYS A O 1
ATOM 2410 N N . ILE A 1 290 ? -11.347 -7.852 -35.248 1.00 43.31 290 ILE A N 1
ATOM 2411 C CA . ILE A 1 290 ? -10.031 -7.650 -34.649 1.00 43.31 290 ILE A CA 1
ATOM 2412 C C . ILE A 1 290 ? -9.915 -8.685 -33.532 1.00 43.31 290 ILE A C 1
ATOM 2414 O O . ILE A 1 290 ? -10.706 -8.692 -32.587 1.00 43.31 290 ILE A O 1
ATOM 2418 N N . ILE A 1 291 ? -8.955 -9.600 -33.669 1.00 33.12 291 ILE A N 1
ATOM 2419 C CA . ILE A 1 291 ? -8.609 -10.557 -32.617 1.00 33.12 291 ILE A CA 1
ATOM 2420 C C . ILE A 1 291 ? -7.891 -9.767 -31.520 1.00 33.12 291 ILE A C 1
ATOM 2422 O O . ILE A 1 291 ? -6.673 -9.631 -31.544 1.00 33.12 291 ILE A O 1
ATOM 2426 N N . GLU A 1 292 ? -8.654 -9.201 -30.589 1.00 34.25 292 GLU A N 1
ATOM 2427 C CA . GLU A 1 292 ? -8.118 -8.703 -29.324 1.00 34.25 292 GLU A CA 1
ATOM 2428 C C . GLU A 1 292 ? -8.071 -9.855 -28.316 1.00 34.25 292 GLU A C 1
ATOM 2430 O O . GLU A 1 292 ? -8.872 -9.914 -27.388 1.00 34.25 292 GLU A O 1
ATOM 2435 N N . ASP A 1 293 ? -7.124 -10.777 -28.490 1.00 27.97 293 ASP A N 1
ATOM 2436 C CA . ASP A 1 293 ? -6.578 -11.446 -27.309 1.00 27.97 293 ASP A CA 1
ATOM 2437 C C . ASP A 1 293 ? -5.535 -10.502 -26.704 1.00 27.97 293 ASP A C 1
ATOM 2439 O O . ASP A 1 293 ? -4.751 -9.881 -27.431 1.00 27.97 2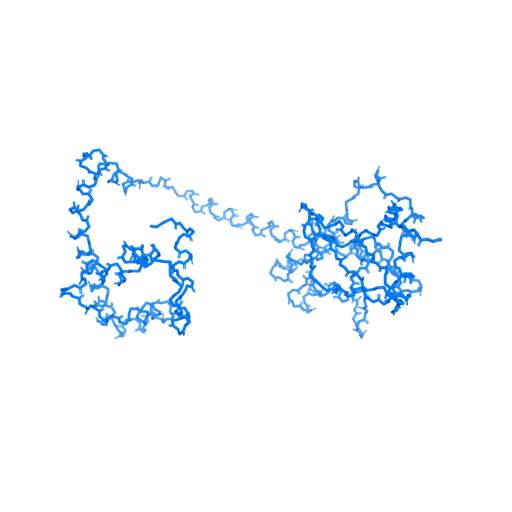93 ASP A O 1
ATOM 2443 N N . LEU A 1 294 ? -5.624 -10.319 -25.382 1.00 32.91 294 LEU A N 1
ATOM 2444 C CA . LEU A 1 294 ? -4.916 -9.314 -24.583 1.00 32.91 294 LEU A CA 1
ATOM 2445 C C . LEU A 1 294 ? -3.528 -8.971 -25.161 1.00 32.91 294 LEU A C 1
ATOM 2447 O O . LEU A 1 294 ? -2.630 -9.803 -25.115 1.00 32.91 294 LEU A O 1
ATOM 2451 N N . HIS A 1 295 ? -3.373 -7.720 -25.615 1.00 34.72 295 HIS A N 1
ATOM 2452 C CA . HIS A 1 295 ? -2.140 -7.035 -26.056 1.00 34.72 295 HIS A CA 1
ATOM 2453 C C . HIS A 1 295 ? -1.874 -6.814 -27.554 1.00 34.72 295 HIS A C 1
ATOM 2455 O O . HIS A 1 295 ? -0.873 -6.166 -27.856 1.00 34.72 295 HIS A O 1
ATOM 2461 N N . ARG A 1 296 ? -2.731 -7.207 -28.508 1.00 36.16 296 ARG A N 1
ATOM 2462 C CA . ARG A 1 296 ? -2.396 -7.019 -29.941 1.00 36.16 296 ARG A CA 1
ATOM 2463 C C . ARG A 1 296 ? -3.514 -6.389 -30.789 1.00 36.16 296 ARG A C 1
ATOM 2465 O O . ARG A 1 296 ? -4.620 -6.902 -30.867 1.00 36.16 296 ARG A O 1
ATOM 2472 N N . LYS A 1 297 ? -3.173 -5.303 -31.499 1.00 32.28 297 LYS A N 1
ATOM 2473 C CA . LYS A 1 297 ? -3.661 -4.998 -32.863 1.00 32.28 297 LYS A CA 1
ATOM 2474 C C . LYS A 1 297 ? -2.624 -5.680 -33.778 1.00 32.28 297 LYS A C 1
ATOM 2476 O O . LYS A 1 297 ? -1.445 -5.466 -33.549 1.00 32.28 297 LYS A O 1
ATOM 2481 N N . ILE A 1 298 ? -2.884 -6.545 -34.757 1.00 34.22 298 ILE A N 1
ATOM 2482 C CA . ILE A 1 298 ? -3.785 -6.504 -35.915 1.00 34.22 298 ILE A CA 1
ATOM 2483 C C . ILE A 1 298 ? -3.843 -7.939 -36.488 1.00 34.22 298 ILE A C 1
ATOM 2485 O O . ILE A 1 298 ? -2.789 -8.551 -36.629 1.00 34.22 298 ILE A O 1
ATOM 2489 N N . ILE A 1 299 ? -5.007 -8.423 -36.951 1.00 30.94 299 ILE A N 1
ATOM 2490 C CA . ILE A 1 299 ? -5.107 -9.363 -38.093 1.00 30.94 299 ILE A CA 1
ATOM 2491 C C . ILE A 1 299 ? -6.349 -8.980 -38.911 1.00 30.94 299 ILE A C 1
ATOM 2493 O O . ILE A 1 299 ? -7.468 -9.072 -38.418 1.00 30.94 299 ILE A O 1
ATOM 2497 N N . CYS A 1 300 ? -6.162 -8.571 -40.170 1.00 30.94 300 CYS A N 1
ATOM 2498 C CA . CYS A 1 300 ? -7.247 -8.467 -41.146 1.00 30.94 300 CYS A CA 1
ATOM 2499 C C . CYS A 1 300 ? -7.520 -9.857 -41.734 1.00 30.94 300 CYS A C 1
ATOM 2501 O O . CYS A 1 300 ? -6.754 -10.337 -42.566 1.00 30.94 300 CYS A O 1
ATOM 2503 N N . SER A 1 301 ? -8.617 -10.494 -41.326 1.00 27.81 301 SER A N 1
ATOM 2504 C CA . SER A 1 301 ? -9.241 -11.564 -42.108 1.00 27.81 301 SER A CA 1
ATOM 2505 C C . SER A 1 301 ? -10.499 -10.993 -42.755 1.00 27.81 301 SER A C 1
ATOM 2507 O O . SER A 1 301 ? -11.458 -10.649 -42.063 1.00 27.81 301 SER A O 1
ATOM 2509 N N . TRP A 1 302 ? -10.484 -10.846 -44.081 1.00 29.97 302 TRP A N 1
ATOM 2510 C CA . TRP A 1 302 ? -11.677 -10.536 -44.869 1.00 29.97 302 TRP A CA 1
ATOM 2511 C C . TRP A 1 302 ? -12.599 -11.759 -44.855 1.00 29.97 302 TRP A C 1
ATOM 2513 O O . TRP A 1 302 ? -12.508 -12.634 -45.716 1.00 29.97 302 TRP A O 1
ATOM 2523 N N . LEU A 1 303 ? -13.489 -11.847 -43.866 1.00 27.34 303 LEU A N 1
ATOM 2524 C CA . LEU A 1 303 ? -14.535 -12.863 -43.855 1.00 27.34 303 LEU A CA 1
ATOM 2525 C C . LEU A 1 303 ? -15.778 -12.315 -44.573 1.00 27.34 303 LEU A C 1
ATOM 2527 O O . LEU A 1 303 ? -16.740 -11.890 -43.941 1.00 27.34 303 LEU A O 1
ATOM 2531 N N . ILE A 1 304 ? -15.785 -12.341 -45.910 1.00 27.95 304 ILE A N 1
ATOM 2532 C CA . ILE A 1 304 ? -17.044 -12.229 -46.661 1.00 27.95 304 ILE A CA 1
ATOM 2533 C C . ILE A 1 304 ? -17.808 -13.543 -46.439 1.00 27.95 304 ILE A C 1
ATOM 2535 O O . ILE A 1 304 ? -17.623 -14.516 -47.170 1.00 27.95 304 ILE A O 1
ATOM 2539 N N . ARG A 1 305 ? -18.661 -13.605 -45.411 1.00 24.06 305 ARG A N 1
ATOM 2540 C CA . ARG A 1 305 ? -19.712 -14.630 -45.331 1.00 24.06 305 ARG A CA 1
ATOM 2541 C C . ARG A 1 305 ? -21.004 -14.070 -45.926 1.00 24.06 305 ARG A C 1
ATOM 2543 O O . ARG A 1 305 ? -21.784 -13.408 -45.255 1.00 24.06 305 ARG A O 1
ATOM 2550 N N . ASN A 1 306 ? -21.171 -14.361 -47.218 1.00 39.22 306 ASN A N 1
ATOM 2551 C CA . ASN A 1 306 ? -22.426 -14.378 -47.978 1.00 39.22 306 ASN A CA 1
ATOM 2552 C C . ASN A 1 306 ? -23.603 -14.957 -47.165 1.00 39.22 306 ASN A C 1
ATOM 2554 O O . ASN A 1 306 ? -23.378 -15.925 -46.443 1.00 39.22 306 ASN A O 1
ATOM 2558 N N . ILE A 1 307 ? -24.836 -14.464 -47.382 1.00 24.52 307 ILE A N 1
ATOM 2559 C CA . ILE A 1 307 ? -26.038 -15.263 -47.731 1.00 24.52 307 ILE A CA 1
ATOM 2560 C C . ILE A 1 307 ? -27.258 -14.347 -47.994 1.00 24.52 307 ILE A C 1
ATOM 2562 O O . ILE A 1 307 ? -27.704 -13.584 -47.145 1.00 24.52 307 ILE A O 1
ATOM 2566 N N . GLN A 1 308 ? -27.743 -14.482 -49.230 1.00 30.42 308 GLN A N 1
ATOM 2567 C CA . GLN A 1 308 ? -29.058 -14.227 -49.833 1.00 30.42 308 GLN A CA 1
ATOM 2568 C C . GLN A 1 308 ? -30.249 -13.808 -48.950 1.00 30.42 308 GLN A C 1
ATOM 2570 O O . GLN A 1 308 ? -30.583 -14.499 -47.991 1.00 30.42 308 GLN A O 1
ATOM 2575 N N . ALA A 1 309 ? -30.987 -12.800 -49.446 1.00 24.67 309 ALA A N 1
ATOM 2576 C CA . ALA A 1 309 ? -32.434 -12.797 -49.765 1.00 24.67 309 ALA A CA 1
ATOM 2577 C C . ALA A 1 309 ? -32.946 -11.342 -49.642 1.00 24.67 309 ALA A C 1
ATOM 2579 O O . ALA A 1 309 ? -32.943 -10.787 -48.553 1.00 24.67 309 ALA A O 1
ATOM 2580 N N . ASN A 1 310 ? -33.373 -10.632 -50.690 1.00 22.39 310 ASN A N 1
ATOM 2581 C CA . ASN A 1 310 ? -34.494 -10.982 -51.557 1.00 22.39 310 ASN A CA 1
ATOM 2582 C C . ASN A 1 310 ? -34.683 -9.926 -52.674 1.00 22.39 310 ASN A C 1
ATOM 2584 O O . ASN A 1 310 ? -34.573 -8.736 -52.402 1.00 22.39 310 ASN A O 1
ATOM 2588 N N . LEU A 1 311 ? -35.133 -10.396 -53.847 1.00 25.17 311 LEU A N 1
ATOM 2589 C CA . LEU A 1 311 ? -36.042 -9.711 -54.791 1.00 25.17 311 LEU A CA 1
ATOM 2590 C C . LEU A 1 311 ? -35.504 -8.530 -55.633 1.00 25.17 311 LEU A C 1
ATOM 2592 O O . LEU A 1 311 ? -35.725 -7.372 -55.290 1.00 25.17 311 LEU A O 1
ATOM 2596 N N . ALA A 1 312 ? -34.947 -8.843 -56.809 1.00 28.73 312 ALA A N 1
ATOM 2597 C CA . ALA A 1 312 ? -35.555 -8.572 -58.128 1.00 28.73 312 ALA A CA 1
ATOM 2598 C C . ALA A 1 312 ? -34.704 -9.192 -59.246 1.00 28.73 312 ALA A C 1
ATOM 2600 O O . ALA A 1 312 ? -33.487 -8.906 -59.279 1.00 28.73 312 ALA A O 1
#

Secondary structure (DSSP, 8-state):
--HHHHHHHHHGGGGGGG------HHHHHHHTT---SSHHHHHHHH-TTT------HHHHHHHHHHS-HHHHHHTHHHHHHHHHHHHHHHHHHHHHHHHHHHHH---HHHHHHHHHHHT------THHHHHHHHHHHHHHHHHHHHHHHHHHHHHHHHHH-PPPTTS----TTTTTS-----SS-SS-HHHHTTBSSGGGGGS-TTT--GGGB-TT-THHHHHHHHT-GGGTTTS--HHHHHHHHHHHHHHHHHH-S----SPPEEETTEEEEEE--SS--TT--EEEEE--STT-----------------

InterPro domains:
  IPR002297 DNA-directed DNA-polymerase, family A, mitochondria [PTHR10267] (2-185)
  IPR041336 DNA mitochondrial polymerase, exonuclease domain [PF18136] (12-101)

pLDDT: mean 70.47, std 21.47, range [22.39, 96.94]

Sequence (312 aa):
MADHQVATYETDDSDYNLREKRSERWRDAWDDRVCRNSLLAVHQHLYRDEYRITKEAKKYQEFFVKEDLNSVRENFQVLVNYCADDNLICSQIFKKLWPEFQKRFPHPATLYGILNIGNAYLPINENWERFFKKNEKISDETKEAGARALIASAKDIMTILKPNSDGVVMDAWLFDADWSYKGNKEFPEWFYKLFSKRGNVYLDFTSLSCEDVIMKSTLAPLIFETDSDEHDSLFKTPQQLEHICKVIAENKIQFGDITPVGRTHKFGSFLFYQLSHPVNDIDYRLEVCIIEDLHRKIICSWLIRNIQANLA

Radius of gyration: 31.85 Å; chains: 1; bounding box: 64×46×84 Å

Organism: Strongylus vulgaris (NCBI:txid40348)